Protein AF-A0A542K998-F1 (afdb_monomer_lite)

Secondary structure (DSSP, 8-state):
-----------------------------------------------------------------------PPPP----------PPPHHHHHHHHHHHHHHHHHT-HHHHHHTB-HHHHTTS-HHHHHHHHHHHHHHH-S---EEEEEEEEETTEEEEEEEETT-GGG-EEEEEEEEETTEEEE---

Foldseek 3Di:
DDDDDDDDDDDDDDDDDDDDDDDDDDDDDDDDDDDDDDDPPPPDDDDDDDDDDDDDDPDDDDDDDDDDDDDDDDDDDDDPPPPPPFDDFVQVLVLVQVLLLCLLQLVLQSNLVQADPVVPVVDDSVVSSVNSNVNNVVPNRQWTWAPWGWDDDGQKIFIFTATVPCNVPTDGGQIWGQDPNDIHGYDD

Radius of gyration: 32.16 Å; chains: 1; bounding box: 94×52×87 Å

Structure (mmCIF, N/CA/C/O backbone):
data_AF-A0A542K998-F1
#
_entry.id   AF-A0A542K998-F1
#
loop_
_atom_site.group_PDB
_atom_site.id
_atom_site.type_symbol
_atom_site.label_atom_id
_atom_site.label_alt_id
_atom_site.label_comp_id
_atom_site.label_asym_id
_atom_site.label_entity_id
_atom_site.label_seq_id
_atom_site.pdbx_PDB_ins_code
_atom_site.Cartn_x
_atom_site.Cartn_y
_atom_site.Cartn_z
_atom_site.occupancy
_atom_site.B_iso_or_equiv
_atom_site.auth_seq_id
_atom_site.auth_comp_id
_atom_site.auth_asym_id
_atom_site.auth_atom_id
_at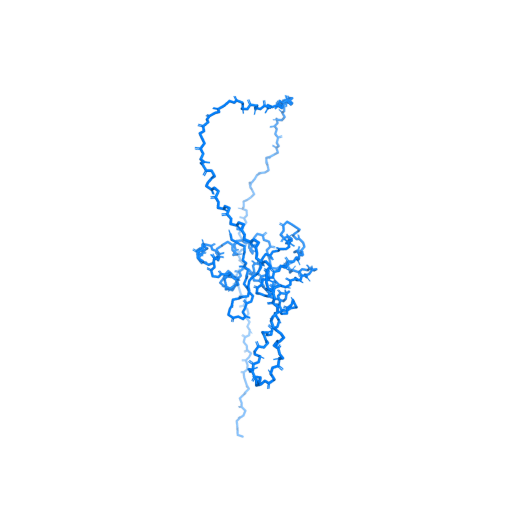om_site.pdbx_PDB_model_num
ATOM 1 N N . MET A 1 1 ? -49.391 -28.705 -17.054 1.00 39.53 1 MET A N 1
ATOM 2 C CA . MET A 1 1 ? -48.933 -29.860 -16.258 1.00 39.53 1 MET A CA 1
ATOM 3 C C . MET A 1 1 ? -47.962 -29.314 -15.217 1.00 39.53 1 MET A C 1
ATOM 5 O O . MET A 1 1 ? -46.932 -28.789 -15.598 1.00 39.53 1 MET A O 1
ATOM 9 N N . PHE A 1 2 ? -48.428 -29.299 -13.964 1.00 39.50 2 PHE A N 1
ATOM 10 C CA . PHE A 1 2 ? -47.791 -28.949 -12.682 1.00 39.50 2 PHE A CA 1
ATOM 11 C C . PHE A 1 2 ? -46.986 -27.644 -12.515 1.00 39.50 2 PHE A C 1
ATOM 13 O O . PHE A 1 2 ? -45.807 -27.547 -12.833 1.00 39.50 2 PHE A O 1
ATOM 20 N N . LEU A 1 3 ? -47.664 -26.682 -11.870 1.00 43.19 3 LEU A N 1
ATOM 21 C CA . LEU A 1 3 ? -47.087 -25.670 -10.986 1.00 43.19 3 LEU A CA 1
ATOM 22 C C . LEU A 1 3 ? -46.386 -26.332 -9.786 1.00 43.19 3 LEU A C 1
ATOM 24 O O . LEU A 1 3 ? -46.929 -27.278 -9.218 1.00 43.19 3 LEU A O 1
ATOM 28 N N . ALA A 1 4 ? -45.297 -25.730 -9.304 1.00 52.28 4 ALA A N 1
ATOM 29 C CA . ALA A 1 4 ? -44.880 -25.841 -7.908 1.00 52.28 4 ALA A CA 1
ATOM 30 C C . ALA A 1 4 ? -44.746 -24.431 -7.313 1.00 52.28 4 ALA A C 1
ATOM 32 O O . ALA A 1 4 ? -43.939 -23.614 -7.747 1.00 52.28 4 ALA A O 1
ATOM 33 N N . LYS A 1 5 ? -45.619 -24.152 -6.346 1.00 47.06 5 LYS A N 1
ATOM 34 C CA . LYS A 1 5 ? -45.762 -22.917 -5.577 1.00 47.06 5 LYS A CA 1
ATOM 35 C C . LYS A 1 5 ? -46.038 -23.371 -4.148 1.00 47.06 5 LYS A C 1
ATOM 37 O O . LYS A 1 5 ? -47.126 -23.894 -3.924 1.00 47.06 5 LYS A O 1
ATOM 42 N N . THR A 1 6 ? -45.101 -23.241 -3.206 1.00 45.25 6 THR A N 1
ATOM 43 C CA . THR A 1 6 ? -45.355 -23.436 -1.753 1.00 45.25 6 THR A CA 1
ATOM 44 C C . THR A 1 6 ? -44.159 -22.884 -0.958 1.00 45.25 6 THR A C 1
ATOM 46 O O . THR A 1 6 ? -43.040 -23.321 -1.182 1.00 45.25 6 THR A O 1
ATOM 49 N N . GLN A 1 7 ? -44.323 -21.708 -0.333 1.00 45.00 7 GLN A N 1
ATOM 50 C CA . GLN A 1 7 ? -44.526 -21.443 1.116 1.00 45.00 7 GLN A CA 1
ATOM 51 C C . GLN A 1 7 ? -43.196 -21.237 1.865 1.00 45.00 7 GLN A C 1
ATOM 53 O O . GLN A 1 7 ? -42.331 -22.096 1.830 1.00 45.00 7 GLN A O 1
ATOM 58 N N . ILE A 1 8 ? -42.901 -20.029 2.367 1.00 46.88 8 ILE A N 1
ATOM 59 C CA . ILE A 1 8 ? -43.425 -19.389 3.599 1.00 46.88 8 ILE A CA 1
ATOM 60 C C . ILE A 1 8 ? -43.128 -20.244 4.833 1.00 46.88 8 ILE A C 1
ATOM 62 O O . ILE A 1 8 ? -43.785 -21.255 5.063 1.00 46.88 8 ILE A O 1
ATOM 66 N N . GLY A 1 9 ? -42.174 -19.769 5.635 1.00 38.53 9 GLY A N 1
ATOM 67 C CA . GLY A 1 9 ? -41.822 -20.324 6.934 1.00 38.53 9 GLY A CA 1
ATOM 68 C C . GLY A 1 9 ? -40.922 -19.380 7.733 1.00 38.53 9 GLY A C 1
ATOM 69 O O . GLY A 1 9 ? -39.765 -19.698 7.958 1.00 38.53 9 GLY A O 1
ATOM 70 N N . ASP A 1 10 ? -41.465 -18.238 8.154 1.00 44.97 10 ASP A N 1
ATOM 71 C CA . ASP A 1 10 ? -41.184 -17.657 9.477 1.00 44.97 10 ASP A CA 1
ATOM 72 C C . ASP A 1 10 ? -42.429 -17.969 10.323 1.00 44.97 10 ASP A C 1
ATOM 74 O O . ASP A 1 10 ? -43.540 -17.853 9.782 1.00 44.97 10 ASP A O 1
ATOM 78 N N . PRO A 1 11 ? -42.318 -18.387 11.606 1.00 51.19 11 PRO A N 1
ATOM 79 C CA . PRO A 1 11 ? -42.051 -17.393 12.652 1.00 51.19 11 PRO A CA 1
ATOM 80 C C . PRO A 1 11 ? -41.398 -17.899 13.969 1.00 51.19 11 PRO A C 1
ATOM 82 O O . PRO A 1 11 ? -41.316 -19.092 14.249 1.00 51.19 11 PRO A O 1
ATOM 85 N N . LYS A 1 12 ? -41.134 -16.909 14.840 1.00 41.34 12 LYS A N 1
ATOM 86 C CA . LYS A 1 12 ? -41.073 -16.930 16.322 1.00 41.34 12 LYS A CA 1
ATOM 87 C C . LYS A 1 12 ? -39.771 -17.372 16.997 1.00 41.34 12 LYS A C 1
ATOM 89 O O . LYS A 1 12 ? -39.347 -18.514 16.933 1.00 41.34 12 LYS A O 1
ATOM 94 N N . GLU A 1 13 ? -39.081 -16.414 17.623 1.00 42.47 13 GLU A N 1
ATOM 95 C CA . GLU A 1 13 ? -39.225 -16.028 19.049 1.00 42.47 13 GLU A CA 1
ATOM 96 C C . GLU A 1 13 ? -38.815 -17.136 20.025 1.00 42.47 13 GLU A C 1
ATOM 98 O O . GLU A 1 13 ? -39.579 -18.066 20.273 1.00 42.47 13 GLU A O 1
ATOM 103 N N . SER A 1 14 ? -37.671 -16.951 20.687 1.00 43.25 14 SER A N 1
ATOM 104 C CA . SER A 1 14 ? -37.548 -16.996 22.155 1.00 43.25 14 SER A CA 1
ATOM 105 C C . SER A 1 14 ? -36.076 -16.973 22.540 1.00 43.25 14 SER A C 1
ATOM 107 O O . SER A 1 14 ? -35.319 -17.863 22.163 1.00 43.25 14 SER A O 1
ATOM 109 N N . GLY A 1 15 ? -35.661 -15.985 23.331 1.00 43.75 15 GLY A N 1
ATOM 110 C CA . GLY A 1 15 ? -34.322 -16.029 23.914 1.00 43.75 15 GLY A CA 1
ATOM 111 C C . GLY A 1 15 ? -33.777 -14.735 24.487 1.00 43.75 15 GLY A C 1
ATOM 112 O O . GLY A 1 15 ? -32.581 -14.492 24.370 1.00 43.75 15 GLY A O 1
ATOM 113 N N . ALA A 1 16 ? -34.609 -13.910 25.125 1.00 42.34 16 ALA A N 1
ATOM 114 C CA . ALA A 1 16 ? -34.107 -12.880 26.021 1.00 42.34 16 ALA A CA 1
ATOM 115 C C . ALA A 1 16 ? -33.257 -13.535 27.127 1.00 42.34 16 ALA A C 1
ATOM 117 O O . ALA A 1 16 ? -33.777 -14.250 27.983 1.00 42.34 16 ALA A O 1
ATOM 118 N N . ARG A 1 17 ? -31.947 -13.275 27.134 1.00 51.47 17 ARG A N 1
ATOM 119 C CA . ARG A 1 17 ? -31.118 -13.384 28.338 1.00 51.47 17 ARG A CA 1
ATOM 120 C C . ARG A 1 17 ? -30.569 -12.008 28.667 1.00 51.47 17 ARG A C 1
ATOM 122 O O . ARG A 1 17 ? -29.481 -11.621 28.261 1.00 51.47 17 ARG A O 1
ATOM 129 N N . VAL A 1 18 ? -31.377 -11.287 29.433 1.00 45.34 18 VAL A N 1
ATOM 130 C CA . VAL A 1 18 ? -30.911 -10.244 30.340 1.00 45.34 18 VAL A CA 1
ATOM 131 C C . VAL A 1 18 ? -30.052 -10.940 31.394 1.00 45.34 18 VAL A C 1
ATOM 133 O O . VAL A 1 18 ? -30.572 -11.705 32.204 1.00 45.34 18 VAL A O 1
ATOM 136 N N . LEU A 1 19 ? -28.744 -10.689 31.384 1.00 54.66 19 LEU A N 1
ATOM 137 C CA . LEU A 1 19 ? -27.903 -10.892 32.558 1.00 54.66 19 LEU A CA 1
ATOM 138 C C . LEU A 1 19 ? -27.250 -9.569 32.943 1.00 54.66 19 LEU A C 1
ATOM 140 O O . LEU A 1 19 ? -26.446 -8.967 32.238 1.00 54.66 19 LEU A O 1
ATOM 144 N N . THR A 1 20 ? -27.730 -9.127 34.089 1.00 45.09 20 THR A N 1
ATOM 145 C CA . THR A 1 20 ? -27.454 -7.916 34.832 1.00 45.09 20 THR A CA 1
ATOM 146 C C . THR A 1 20 ? -26.061 -7.948 35.470 1.00 45.09 20 THR A C 1
ATOM 148 O O . THR A 1 20 ? -25.677 -8.954 36.052 1.00 45.09 20 THR A O 1
ATOM 151 N N . ARG A 1 21 ? -25.410 -6.773 35.473 1.00 46.34 21 ARG A N 1
ATOM 152 C CA . ARG A 1 21 ? -24.358 -6.284 36.397 1.00 46.34 21 ARG A CA 1
ATOM 153 C C . ARG A 1 21 ? -23.004 -7.012 36.448 1.00 46.34 21 ARG A C 1
ATOM 155 O O . ARG A 1 21 ? -22.880 -8.063 37.056 1.00 46.34 21 ARG A O 1
ATOM 162 N N . ALA A 1 22 ? -21.956 -6.237 36.165 1.00 47.31 22 ALA A N 1
ATOM 163 C CA . ALA A 1 22 ? -21.095 -5.717 37.234 1.00 47.31 22 ALA A CA 1
ATOM 164 C C . ALA A 1 22 ? -20.440 -4.392 36.800 1.00 47.31 22 ALA A C 1
ATOM 166 O O . ALA A 1 22 ? -19.614 -4.354 35.897 1.00 47.31 22 ALA A O 1
ATOM 167 N N . ARG A 1 23 ? -20.845 -3.292 37.449 1.00 53.94 23 ARG A N 1
ATOM 168 C CA . ARG A 1 23 ? -20.102 -2.027 37.470 1.00 53.94 23 ARG A CA 1
ATOM 169 C C . ARG A 1 23 ? -19.069 -2.132 38.594 1.00 53.94 23 ARG A C 1
ATOM 171 O O . ARG A 1 23 ? -19.463 -2.199 39.752 1.00 53.94 23 ARG A O 1
ATOM 178 N N . TYR A 1 24 ? -17.793 -2.087 38.248 1.00 53.16 24 TYR A N 1
ATOM 179 C CA . TYR A 1 24 ? -16.671 -1.723 39.117 1.00 53.16 24 TYR A CA 1
ATOM 180 C C . TYR A 1 24 ? -15.731 -0.918 38.212 1.00 53.16 24 TYR A C 1
ATOM 182 O O . TYR A 1 24 ? -15.482 -1.344 37.095 1.00 53.16 24 TYR A O 1
ATOM 190 N N . GLY A 1 25 ? -15.203 0.251 38.527 1.00 47.62 25 GLY A N 1
ATOM 191 C CA . GLY A 1 25 ? -15.333 1.169 39.641 1.00 47.62 25 GLY A CA 1
ATOM 192 C C . GLY A 1 25 ? -14.537 2.398 39.195 1.00 47.62 25 GLY A C 1
ATOM 193 O O . GLY A 1 25 ? -13.421 2.268 38.701 1.00 47.62 25 GLY A O 1
ATOM 194 N N . THR A 1 26 ? -15.144 3.574 39.273 1.00 47.03 26 THR A N 1
ATOM 195 C CA . THR A 1 26 ? -14.483 4.848 38.989 1.00 47.03 26 THR A CA 1
ATOM 196 C C . THR A 1 26 ? -13.491 5.133 40.114 1.00 47.03 26 THR A C 1
ATOM 198 O O . THR A 1 26 ? -13.912 5.265 41.261 1.00 47.03 26 THR A O 1
ATOM 201 N N . MET A 1 27 ? -12.201 5.249 39.802 1.00 56.94 27 MET A N 1
ATOM 202 C CA . MET A 1 27 ? -11.196 5.782 40.724 1.00 56.94 27 MET A CA 1
ATOM 203 C C . MET A 1 27 ? -10.591 7.043 40.083 1.00 56.94 27 MET A C 1
ATOM 205 O O . MET A 1 27 ? -9.887 6.925 39.079 1.00 56.94 27 MET A O 1
ATOM 209 N N . PRO A 1 28 ? -10.938 8.251 40.562 1.00 65.62 28 PRO A N 1
ATOM 210 C CA . PRO A 1 28 ? -10.276 9.490 40.165 1.00 65.62 28 PRO A CA 1
ATOM 211 C C . PRO A 1 28 ? -8.911 9.663 40.870 1.00 65.62 28 PRO A C 1
ATOM 213 O O . PRO A 1 28 ? -8.591 8.901 41.785 1.00 65.62 28 PRO A O 1
ATOM 216 N N . PRO A 1 29 ? -8.088 10.616 40.388 1.00 65.62 29 PRO A N 1
ATOM 217 C CA . PRO A 1 29 ? -6.634 10.598 40.500 1.00 65.62 29 PRO A CA 1
ATOM 218 C C . PRO A 1 29 ? -6.135 11.430 41.677 1.00 65.62 29 PRO A C 1
ATOM 220 O O . PRO A 1 29 ? -6.794 12.388 42.062 1.00 65.62 29 PRO A O 1
ATOM 223 N N . ASP A 1 30 ? -4.923 11.146 42.157 1.00 45.38 30 ASP A N 1
ATOM 224 C CA . ASP A 1 30 ? -4.219 12.084 43.021 1.00 45.38 30 ASP A CA 1
ATOM 225 C C . ASP A 1 30 ? -2.687 11.957 42.953 1.00 45.38 30 ASP A C 1
ATOM 227 O O . ASP A 1 30 ? -2.123 10.869 42.841 1.00 45.38 30 ASP A O 1
ATOM 231 N N . HIS A 1 31 ? -2.060 13.134 43.083 1.00 55.28 31 HIS A N 1
ATOM 232 C CA . HIS A 1 31 ? -0.645 13.427 43.375 1.00 55.28 31 HIS A CA 1
ATOM 233 C C . HIS A 1 31 ? 0.321 13.689 42.202 1.00 55.28 31 HIS A C 1
ATOM 235 O O . HIS A 1 31 ? 1.234 12.944 41.870 1.00 55.28 31 HIS A O 1
ATOM 241 N N . ASN A 1 32 ? 0.096 14.863 41.617 1.00 50.44 32 ASN A N 1
ATOM 242 C CA . ASN A 1 32 ? 1.017 15.998 41.474 1.00 50.44 32 ASN A CA 1
ATOM 243 C C . ASN A 1 32 ? 2.450 15.923 42.096 1.00 50.44 32 ASN A C 1
ATOM 245 O O . ASN A 1 32 ? 2.662 15.383 43.178 1.00 50.44 32 ASN A O 1
ATOM 249 N N . VAL A 1 33 ? 3.346 16.709 41.470 1.00 50.44 33 VAL A N 1
ATOM 250 C CA . VAL A 1 33 ? 4.630 17.299 41.934 1.00 50.44 33 VAL A CA 1
ATOM 251 C C . VAL A 1 33 ? 5.942 16.512 41.718 1.00 50.44 33 VAL A C 1
ATOM 253 O O . VAL A 1 33 ? 6.408 15.798 42.597 1.00 50.44 33 VAL A O 1
ATOM 256 N N . HIS A 1 34 ? 6.672 16.839 40.641 1.00 47.03 34 HIS A N 1
ATOM 257 C CA . HIS A 1 34 ? 7.923 17.615 40.769 1.00 47.03 34 HIS A CA 1
ATOM 258 C C . HIS A 1 34 ? 8.457 18.090 39.414 1.00 47.03 34 HIS A C 1
ATOM 260 O O . HIS A 1 34 ? 8.759 17.306 38.518 1.00 47.03 34 HIS A O 1
ATOM 266 N N . GLY A 1 35 ? 8.623 19.409 39.303 1.00 45.78 35 GLY A N 1
ATOM 267 C CA . GLY A 1 35 ? 9.399 20.027 38.242 1.00 45.78 35 GLY A CA 1
ATOM 268 C C . GLY A 1 35 ? 10.864 19.597 38.310 1.00 45.78 35 GLY A C 1
ATOM 269 O O . GLY A 1 35 ? 11.497 19.644 39.362 1.00 45.78 35 GLY A O 1
ATOM 270 N N . GLY A 1 36 ? 11.410 19.233 37.156 1.00 48.19 36 GLY A N 1
ATOM 271 C CA . GLY A 1 36 ? 12.824 18.956 36.958 1.00 48.19 36 GLY A CA 1
ATOM 272 C C . GLY A 1 36 ? 13.296 19.699 35.724 1.00 48.19 36 GLY A C 1
ATOM 273 O O . GLY A 1 36 ? 12.975 19.333 34.600 1.00 48.19 36 GLY A O 1
ATOM 274 N N . ARG A 1 37 ? 14.007 20.795 35.968 1.00 55.56 37 ARG A N 1
ATOM 275 C CA . ARG A 1 37 ? 14.625 21.684 34.987 1.00 55.56 37 ARG A CA 1
ATOM 276 C C . ARG A 1 37 ? 15.454 20.908 33.961 1.00 55.56 37 ARG A C 1
ATOM 278 O O . ARG A 1 37 ? 16.093 19.914 34.282 1.00 55.56 37 ARG A O 1
ATOM 285 N N . HIS A 1 38 ? 15.477 21.457 32.751 1.00 49.12 38 HIS A N 1
ATOM 286 C CA . HIS A 1 38 ? 16.449 21.201 31.696 1.00 49.12 38 HIS A CA 1
ATOM 287 C C . HIS A 1 38 ? 17.806 20.689 32.200 1.00 49.12 38 HIS A C 1
ATOM 289 O O . HIS A 1 38 ? 18.512 21.396 32.916 1.00 49.12 38 HIS A O 1
ATOM 295 N N . MET A 1 39 ? 18.239 19.547 31.672 1.00 50.41 39 MET A N 1
ATOM 296 C CA . MET A 1 39 ? 19.658 19.273 31.499 1.00 50.41 39 MET A CA 1
ATOM 297 C C . MET A 1 39 ? 19.870 18.824 30.057 1.00 50.41 39 MET A C 1
ATOM 299 O O . MET A 1 39 ? 19.688 17.669 29.686 1.00 50.41 39 MET A O 1
ATOM 303 N N . ARG A 1 40 ? 20.214 19.802 29.211 1.00 54.34 40 ARG A N 1
ATOM 304 C CA . ARG A 1 40 ? 20.913 19.561 27.949 1.00 54.34 40 ARG A CA 1
ATOM 305 C C . ARG A 1 40 ? 22.231 18.879 28.303 1.00 54.34 40 ARG A C 1
ATOM 307 O O . ARG A 1 40 ? 23.218 19.563 28.559 1.00 54.34 40 ARG A O 1
ATOM 314 N N . VAL A 1 41 ? 22.257 17.554 28.330 1.00 47.59 41 VAL A N 1
ATOM 315 C CA . VAL A 1 41 ? 23.519 16.823 28.405 1.00 47.59 41 VAL A CA 1
ATOM 316 C C . VAL A 1 41 ? 24.042 16.703 26.978 1.00 47.59 41 VAL A C 1
ATOM 318 O O . VAL A 1 41 ? 23.731 15.777 26.237 1.00 47.59 41 VAL A O 1
ATOM 321 N N . ARG A 1 42 ? 24.803 17.723 26.570 1.00 54.25 42 ARG A N 1
ATOM 322 C CA . ARG A 1 42 ? 25.725 17.631 25.438 1.00 54.25 42 ARG A CA 1
ATOM 323 C C . ARG A 1 42 ? 26.817 16.644 25.845 1.00 54.25 42 ARG A C 1
ATOM 325 O O . ARG A 1 42 ? 27.746 17.031 26.544 1.00 54.25 42 ARG A O 1
ATOM 332 N N . VAL A 1 43 ? 26.698 15.381 25.444 1.00 52.28 43 VAL A N 1
ATOM 333 C CA . VAL A 1 43 ? 27.819 14.440 25.540 1.00 52.28 43 VAL A CA 1
ATOM 334 C C . VAL A 1 43 ? 28.650 14.588 24.272 1.00 52.28 43 VAL A C 1
ATOM 336 O O . VAL A 1 43 ? 28.374 13.993 23.236 1.00 52.28 43 VAL A O 1
ATOM 339 N N . THR A 1 44 ? 29.652 15.455 24.354 1.00 49.88 44 THR A N 1
ATOM 340 C CA . THR A 1 44 ? 30.792 15.498 23.441 1.00 49.88 44 THR A CA 1
ATOM 341 C C . THR A 1 44 ? 31.666 14.274 23.700 1.00 49.88 44 THR A C 1
ATOM 343 O O . THR A 1 44 ? 32.395 14.243 24.689 1.00 49.88 44 THR A O 1
ATOM 346 N N . ILE A 1 45 ? 31.594 13.267 22.826 1.00 54.78 45 ILE A N 1
ATOM 347 C CA . ILE A 1 45 ? 32.590 12.191 22.774 1.00 54.78 45 ILE A CA 1
ATOM 348 C C . ILE A 1 45 ? 33.653 12.620 21.764 1.00 54.78 45 ILE A C 1
ATOM 350 O O . ILE A 1 45 ? 33.481 12.497 20.555 1.00 54.78 45 ILE A O 1
ATOM 354 N N . THR A 1 46 ? 34.735 13.188 22.283 1.00 51.00 46 THR A N 1
ATOM 355 C CA . THR A 1 46 ? 35.986 13.425 21.559 1.00 51.00 46 THR A CA 1
ATOM 356 C C . THR A 1 46 ? 37.035 12.417 22.002 1.00 51.00 46 THR A C 1
ATOM 358 O O . THR A 1 46 ? 37.220 12.247 23.204 1.00 51.00 46 THR A O 1
ATOM 361 N N . LEU A 1 47 ? 37.741 11.885 20.997 1.00 44.00 47 LEU A N 1
ATOM 362 C CA . LEU A 1 47 ? 39.026 11.161 20.938 1.00 44.00 47 LEU A CA 1
ATOM 363 C C . LEU A 1 47 ? 38.873 9.740 20.378 1.00 44.00 47 LEU A C 1
ATOM 365 O O . LEU A 1 47 ? 37.996 9.007 20.808 1.00 44.00 47 LEU A O 1
ATOM 369 N N . ALA A 1 48 ? 39.748 9.227 19.515 1.00 44.09 48 ALA A N 1
ATOM 370 C CA . ALA A 1 48 ? 40.774 9.769 18.616 1.00 44.09 48 ALA A CA 1
ATOM 371 C C . ALA A 1 48 ? 41.403 8.555 17.905 1.00 44.09 48 ALA A C 1
ATOM 373 O O . ALA A 1 48 ? 41.595 7.547 18.572 1.00 44.09 48 ALA A O 1
ATOM 374 N N . ALA A 1 49 ? 41.797 8.736 16.633 1.00 44.62 49 ALA A N 1
ATOM 375 C CA . ALA A 1 49 ? 42.860 8.018 15.901 1.00 44.62 49 ALA A CA 1
ATOM 376 C C . ALA A 1 49 ? 42.743 6.478 15.775 1.00 44.62 49 ALA A C 1
ATOM 378 O O . ALA A 1 49 ? 42.317 5.777 16.672 1.00 44.62 49 ALA A O 1
ATOM 379 N N . ALA A 1 50 ? 43.183 5.799 14.728 1.00 49.38 50 ALA A N 1
ATOM 380 C CA . ALA A 1 50 ? 43.690 6.074 13.392 1.00 49.38 50 ALA A CA 1
ATOM 381 C C . ALA A 1 50 ? 43.762 4.679 12.738 1.00 49.38 50 ALA A C 1
ATOM 383 O O . ALA A 1 50 ? 43.999 3.710 13.455 1.00 49.38 50 ALA A O 1
ATOM 384 N N . LEU A 1 51 ? 43.597 4.565 11.419 1.00 48.84 51 LEU A N 1
ATOM 385 C CA . LEU A 1 51 ? 44.409 3.685 10.565 1.00 48.84 51 LEU A CA 1
ATOM 386 C C . LEU A 1 51 ? 43.985 3.855 9.104 1.00 48.84 51 LEU A C 1
ATOM 388 O O . LEU A 1 51 ? 42.810 3.796 8.749 1.00 48.84 51 LEU A O 1
ATOM 392 N N . LEU A 1 52 ? 44.995 4.134 8.288 1.00 50.38 52 LEU A N 1
ATOM 393 C CA . LEU A 1 52 ? 44.926 4.365 6.858 1.00 50.38 52 LEU A CA 1
ATOM 394 C C . LEU A 1 52 ? 44.546 3.075 6.122 1.00 50.38 52 LEU A C 1
ATOM 396 O O . LEU A 1 52 ? 45.227 2.063 6.272 1.00 50.38 52 LEU A O 1
ATOM 400 N N . ALA A 1 53 ? 43.528 3.147 5.266 1.00 55.66 53 ALA A N 1
ATOM 401 C CA . ALA A 1 53 ? 43.338 2.202 4.174 1.00 55.66 53 ALA A CA 1
ATOM 402 C C . ALA A 1 53 ? 43.591 2.943 2.855 1.00 55.66 53 ALA A C 1
ATOM 404 O O . ALA A 1 53 ? 43.007 3.984 2.560 1.00 55.66 53 ALA A O 1
ATOM 405 N N . THR A 1 54 ? 44.560 2.415 2.125 1.00 56.94 54 THR A N 1
ATOM 406 C CA . THR A 1 54 ? 45.176 2.904 0.896 1.00 56.94 54 THR A CA 1
ATOM 407 C C . THR A 1 54 ? 44.169 3.117 -0.236 1.00 56.94 54 THR A C 1
ATOM 409 O O . THR A 1 54 ? 43.540 2.158 -0.680 1.00 56.94 54 THR A O 1
ATOM 412 N N . LEU A 1 55 ? 44.080 4.341 -0.768 1.00 44.94 55 LEU A N 1
ATOM 413 C CA . LEU A 1 55 ? 43.519 4.571 -2.099 1.00 44.94 55 LEU A CA 1
ATOM 414 C C . LEU A 1 55 ? 44.545 4.103 -3.134 1.00 44.94 55 LEU A C 1
ATOM 416 O O . LEU A 1 55 ? 45.532 4.787 -3.406 1.00 44.94 55 LEU A O 1
ATOM 420 N N . THR A 1 56 ? 44.315 2.930 -3.712 1.00 60.38 56 THR A N 1
ATOM 421 C CA . THR A 1 56 ? 44.951 2.543 -4.966 1.00 60.38 56 THR A CA 1
ATOM 422 C C . THR A 1 56 ? 44.386 3.412 -6.078 1.00 60.38 56 THR A C 1
ATOM 424 O O . THR A 1 56 ? 43.243 3.278 -6.512 1.00 60.38 56 THR A O 1
ATOM 427 N N . ALA A 1 57 ? 45.228 4.341 -6.517 1.00 52.34 57 ALA A N 1
ATOM 428 C CA . ALA A 1 57 ? 45.090 5.053 -7.767 1.00 52.34 57 ALA A CA 1
ATOM 429 C C . ALA A 1 57 ? 44.923 4.053 -8.920 1.00 52.34 57 ALA A C 1
ATOM 431 O O . ALA A 1 57 ? 45.806 3.235 -9.167 1.00 52.34 57 ALA A O 1
ATOM 432 N N . CYS A 1 58 ? 43.827 4.163 -9.667 1.00 54.50 58 CYS A N 1
ATOM 433 C CA . CYS A 1 58 ? 43.822 3.754 -11.064 1.00 54.50 58 CYS A CA 1
ATOM 434 C C . CYS A 1 58 ? 43.648 5.022 -11.895 1.00 54.50 58 CYS A C 1
ATOM 436 O O . CYS A 1 58 ? 42.547 5.464 -12.210 1.00 54.50 58 CYS A O 1
ATOM 438 N N . SER A 1 59 ? 44.796 5.651 -12.133 1.00 53.75 59 SER A N 1
ATOM 439 C CA . SER A 1 59 ? 45.007 6.572 -13.235 1.00 53.75 59 SER A CA 1
ATOM 440 C C . SER A 1 59 ? 44.918 5.763 -14.524 1.00 53.75 59 SER A C 1
ATOM 442 O O . SER A 1 59 ? 45.641 4.780 -14.684 1.00 53.75 59 SER A O 1
ATOM 444 N N . SER A 1 60 ? 44.054 6.172 -15.443 1.00 42.50 60 SER A N 1
ATOM 445 C CA . SER A 1 60 ? 44.237 5.838 -16.849 1.00 42.50 60 SER A CA 1
ATOM 446 C C . SER A 1 60 ? 43.904 7.077 -17.663 1.00 42.50 60 SER A C 1
ATOM 448 O O . SER A 1 60 ? 42.757 7.354 -18.001 1.00 42.50 60 SER A O 1
ATOM 450 N N . SER A 1 61 ? 44.945 7.882 -17.859 1.00 50.19 61 SER A N 1
ATOM 451 C CA . SER A 1 61 ? 45.006 8.907 -18.890 1.00 50.19 61 SER A CA 1
ATOM 452 C C . SER A 1 61 ? 45.357 8.207 -20.198 1.00 50.19 61 SER A C 1
ATOM 454 O O . SER A 1 61 ? 46.343 7.473 -20.262 1.00 50.19 61 SER A O 1
ATOM 456 N N . SER A 1 62 ? 44.577 8.434 -21.244 1.00 49.41 62 SER A N 1
ATOM 457 C CA . SER A 1 62 ? 44.993 8.188 -22.624 1.00 49.41 62 SER A CA 1
ATOM 458 C C . SER A 1 62 ? 44.369 9.280 -23.479 1.00 49.41 62 SER A C 1
ATOM 460 O O . SER A 1 62 ? 43.182 9.248 -23.793 1.00 49.41 62 SER A O 1
ATOM 462 N N . ASP A 1 63 ? 45.182 10.295 -23.763 1.00 51.59 63 A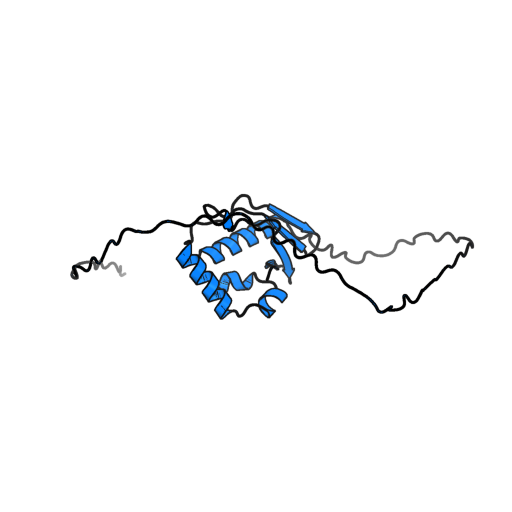SP A N 1
ATOM 463 C CA . ASP A 1 63 ? 44.991 11.180 -24.901 1.00 51.59 63 ASP A CA 1
ATOM 464 C C . ASP A 1 63 ? 45.458 10.422 -26.144 1.00 51.59 63 ASP A C 1
ATOM 466 O O . ASP A 1 63 ? 46.648 10.157 -26.286 1.00 51.59 63 ASP A O 1
ATOM 470 N N . ASP A 1 64 ? 44.538 10.129 -27.057 1.00 55.06 64 ASP A N 1
ATOM 471 C CA . ASP A 1 64 ? 44.867 9.804 -28.441 1.00 55.06 64 ASP A CA 1
ATOM 472 C C . ASP A 1 64 ? 43.983 10.653 -29.359 1.00 55.06 64 ASP A C 1
ATOM 474 O O . ASP A 1 64 ? 42.773 10.459 -29.491 1.00 55.06 64 ASP A O 1
ATOM 478 N N . LYS A 1 65 ? 44.616 11.649 -29.985 1.00 49.72 65 LYS A N 1
ATOM 479 C CA . LYS A 1 65 ? 44.149 12.231 -31.241 1.00 49.72 65 LYS A CA 1
ATOM 480 C C . LYS A 1 65 ? 44.599 11.297 -32.362 1.00 49.72 65 LYS A C 1
ATOM 482 O O . LYS A 1 65 ? 45.801 11.183 -32.581 1.00 49.72 65 LYS A O 1
ATOM 487 N N . SER A 1 66 ? 43.664 10.738 -33.126 1.00 45.78 66 SER A N 1
ATOM 488 C CA . SER A 1 66 ? 43.856 10.462 -34.557 1.00 45.78 66 SER A CA 1
ATOM 489 C C . SER A 1 66 ? 42.524 10.191 -35.261 1.00 45.78 66 SER A C 1
ATOM 491 O O . SER A 1 66 ? 41.729 9.367 -34.827 1.00 45.78 66 SER A O 1
ATOM 493 N N . ASP A 1 67 ? 42.335 10.980 -36.316 1.00 43.50 67 ASP A N 1
ATOM 494 C CA . ASP A 1 67 ? 41.597 10.830 -37.574 1.00 43.50 67 ASP A CA 1
ATOM 495 C C . ASP A 1 67 ? 40.343 9.940 -37.731 1.00 43.50 67 ASP A C 1
ATOM 497 O O . ASP A 1 67 ? 40.239 8.794 -37.306 1.00 43.50 67 ASP A O 1
ATOM 501 N N . ALA A 1 68 ? 39.393 10.514 -38.479 1.00 53.28 68 ALA A N 1
ATOM 502 C CA . ALA A 1 68 ? 38.127 9.937 -38.927 1.00 53.28 68 ALA A CA 1
ATOM 503 C C . ALA A 1 68 ? 38.283 8.648 -39.763 1.00 53.28 68 ALA A C 1
ATOM 505 O O . ALA A 1 68 ? 39.279 8.461 -40.463 1.00 53.28 68 ALA A O 1
ATOM 506 N N . PRO A 1 69 ? 37.204 7.846 -39.864 1.00 47.88 69 PRO A N 1
ATOM 507 C CA . PRO A 1 69 ? 36.532 7.844 -41.161 1.00 47.88 69 PRO A CA 1
ATOM 508 C C . PRO A 1 69 ? 35.003 7.924 -41.073 1.00 47.88 69 PRO A C 1
ATOM 510 O O . PRO A 1 69 ? 34.334 7.327 -40.231 1.00 47.88 69 PRO A O 1
ATOM 513 N N . SER A 1 70 ? 34.456 8.657 -42.040 1.00 56.09 70 SER A N 1
ATOM 514 C CA . SER A 1 70 ? 33.040 8.717 -42.378 1.00 56.09 70 SER A CA 1
ATOM 515 C C . SER A 1 70 ? 32.488 7.308 -42.628 1.00 56.09 70 SER A C 1
ATOM 517 O O . SER A 1 70 ? 32.855 6.658 -43.605 1.00 56.09 70 SER A O 1
ATOM 519 N N . SER A 1 71 ? 31.593 6.840 -41.757 1.00 46.59 71 SER A N 1
ATOM 520 C CA . SER A 1 71 ? 30.790 5.639 -41.996 1.00 46.59 71 SER A CA 1
ATOM 521 C C . SER A 1 71 ? 29.337 6.053 -42.180 1.00 46.59 71 SER A C 1
ATOM 523 O O . SER A 1 71 ? 28.665 6.491 -41.248 1.00 46.59 71 SER A O 1
ATOM 525 N N . LYS A 1 72 ? 28.871 5.954 -43.427 1.00 60.06 72 LYS A N 1
ATOM 526 C CA . LYS A 1 72 ? 27.462 6.095 -43.810 1.00 60.06 72 LYS A CA 1
ATOM 527 C C . LYS A 1 72 ? 26.608 5.093 -43.016 1.00 60.06 72 LYS A C 1
ATOM 529 O O . LYS A 1 72 ? 26.964 3.914 -42.998 1.00 60.06 72 LYS A O 1
ATOM 534 N N . PRO A 1 73 ? 25.460 5.487 -42.438 1.00 52.12 73 PRO A N 1
ATOM 535 C CA . PRO A 1 73 ? 24.513 4.509 -41.928 1.00 52.12 73 PRO A CA 1
ATOM 536 C C . PRO A 1 73 ? 23.860 3.777 -43.106 1.00 52.12 73 PRO A C 1
ATOM 538 O O . PRO A 1 73 ? 23.268 4.383 -44.000 1.00 52.12 73 PRO A O 1
ATOM 541 N N . THR A 1 74 ? 24.004 2.456 -43.103 1.00 49.28 74 THR A N 1
ATOM 542 C CA . THR A 1 74 ? 23.283 1.541 -43.990 1.00 49.28 74 THR A CA 1
ATOM 543 C C . THR A 1 74 ? 21.921 1.263 -43.345 1.00 49.28 74 THR A C 1
ATOM 545 O O . THR A 1 74 ? 21.895 0.925 -42.161 1.00 49.28 74 THR A O 1
ATOM 548 N N . PRO A 1 75 ? 20.787 1.398 -44.053 1.00 63.44 75 PRO A N 1
ATOM 549 C CA . PRO A 1 75 ? 19.482 1.081 -43.495 1.00 63.44 75 PRO A CA 1
ATOM 550 C C . PRO A 1 75 ? 19.204 -0.402 -43.734 1.00 63.44 75 PRO A C 1
ATOM 552 O O . PRO A 1 75 ? 19.136 -0.818 -44.887 1.00 63.44 75 PRO A O 1
ATOM 555 N N . THR A 1 76 ? 19.044 -1.222 -42.693 1.00 46.97 76 THR A N 1
ATOM 556 C CA . THR A 1 76 ? 18.467 -2.569 -42.854 1.00 46.97 76 THR A CA 1
ATOM 557 C C . THR A 1 76 ? 17.850 -3.088 -41.557 1.00 46.97 76 THR A C 1
ATOM 559 O O . THR A 1 76 ? 18.529 -3.326 -40.565 1.00 46.97 76 THR A O 1
ATOM 562 N N . THR A 1 77 ? 16.539 -3.300 -41.689 1.00 47.44 77 THR A N 1
ATOM 563 C CA . THR A 1 77 ? 15.681 -4.308 -41.057 1.00 47.44 77 THR A CA 1
ATOM 564 C C . THR A 1 77 ? 15.319 -4.123 -39.590 1.00 47.44 77 THR A C 1
ATOM 566 O O . THR A 1 77 ? 16.063 -4.445 -38.670 1.00 47.44 77 THR A O 1
ATOM 569 N N . GLY A 1 78 ? 14.080 -3.650 -39.412 1.00 55.69 78 GLY A N 1
ATOM 570 C CA . GLY A 1 78 ? 13.388 -3.529 -38.142 1.00 55.69 78 GLY A CA 1
ATOM 571 C C . GLY A 1 78 ? 13.309 -4.858 -37.403 1.00 55.69 78 GLY A C 1
ATOM 572 O O . GLY A 1 78 ? 12.576 -5.768 -37.784 1.00 55.69 78 GLY A O 1
ATOM 573 N N . GLN A 1 79 ? 14.041 -4.918 -36.297 1.00 53.59 79 GLN A N 1
ATOM 574 C CA . GLN A 1 79 ? 13.679 -5.740 -35.157 1.00 53.59 79 GLN A CA 1
ATOM 575 C C . GLN A 1 79 ? 12.287 -5.286 -34.687 1.00 53.59 79 GLN A C 1
ATOM 577 O O . GLN A 1 79 ? 12.084 -4.073 -34.560 1.00 53.59 79 GLN A O 1
ATOM 582 N N . PRO A 1 80 ? 11.321 -6.190 -34.433 1.00 48.22 80 PRO A N 1
ATOM 583 C CA . PRO A 1 80 ? 10.105 -5.808 -33.737 1.00 48.22 80 PRO A CA 1
ATOM 584 C C . PRO A 1 80 ? 10.524 -5.206 -32.398 1.00 48.22 80 PRO A C 1
ATOM 586 O O . PRO A 1 80 ? 11.007 -5.894 -31.499 1.00 48.22 80 PRO A O 1
ATOM 589 N N . SER A 1 81 ? 10.410 -3.883 -32.303 1.00 50.88 81 SER A N 1
ATOM 590 C CA . SER A 1 81 ? 10.518 -3.178 -31.044 1.00 50.88 81 SER A CA 1
ATOM 591 C C . SER A 1 81 ? 9.298 -3.610 -30.244 1.00 50.88 81 SER A C 1
ATOM 593 O O . SER A 1 81 ? 8.201 -3.091 -30.435 1.00 50.88 81 SER A O 1
ATOM 595 N N . ILE A 1 82 ? 9.478 -4.602 -29.371 1.00 47.03 82 ILE A N 1
ATOM 596 C CA . ILE A 1 82 ? 8.682 -4.700 -28.152 1.00 47.03 82 ILE A CA 1
ATOM 597 C C . ILE A 1 82 ? 8.987 -3.424 -27.376 1.00 47.03 82 ILE A C 1
ATOM 599 O O . ILE A 1 82 ? 9.880 -3.379 -26.537 1.00 47.03 82 ILE A O 1
ATOM 603 N N . THR A 1 83 ? 8.318 -2.339 -27.761 1.00 48.41 83 THR A N 1
ATOM 604 C CA . THR A 1 83 ? 8.256 -1.143 -26.940 1.00 48.41 83 THR A CA 1
ATOM 605 C C . THR A 1 83 ? 7.608 -1.625 -25.651 1.00 48.41 83 THR A C 1
ATOM 607 O O . THR A 1 83 ? 6.469 -2.096 -25.722 1.00 48.41 83 THR A O 1
ATOM 610 N N . PRO A 1 84 ? 8.325 -1.638 -24.513 1.00 56.88 84 PRO A N 1
ATOM 611 C CA . PRO A 1 84 ? 7.701 -2.010 -23.261 1.00 56.88 84 PRO A CA 1
ATOM 612 C C . PRO A 1 84 ? 6.507 -1.079 -23.096 1.00 56.88 84 PRO A C 1
ATOM 614 O O . PRO A 1 84 ? 6.661 0.142 -23.187 1.00 56.88 84 PRO A O 1
ATOM 617 N N . THR A 1 85 ? 5.313 -1.656 -22.956 1.00 61.94 85 THR A N 1
ATOM 618 C CA . THR A 1 85 ? 4.135 -0.891 -22.563 1.00 61.94 85 THR A CA 1
ATOM 619 C C . THR A 1 85 ? 4.535 -0.147 -21.303 1.00 61.94 85 THR A C 1
ATOM 621 O O . THR A 1 85 ? 4.869 -0.770 -20.296 1.00 61.94 85 THR A O 1
ATOM 624 N N . LEU A 1 86 ? 4.617 1.178 -21.410 1.00 67.44 86 LEU A N 1
ATOM 625 C CA . LEU A 1 86 ? 4.980 2.025 -20.290 1.00 67.44 86 LEU A CA 1
ATOM 626 C C . LEU A 1 86 ? 3.975 1.738 -19.174 1.00 67.44 86 LEU A C 1
ATOM 628 O O . LEU A 1 86 ? 2.770 1.772 -19.420 1.00 67.44 86 LEU A O 1
ATOM 632 N N . ALA A 1 87 ? 4.465 1.416 -17.983 1.00 81.88 87 ALA A N 1
ATOM 633 C CA . ALA A 1 87 ? 3.586 1.142 -16.862 1.00 81.88 87 ALA A CA 1
ATOM 634 C C . ALA A 1 87 ? 2.769 2.403 -16.517 1.00 81.88 87 ALA A C 1
ATOM 636 O O . ALA A 1 87 ? 3.317 3.509 -16.460 1.00 81.88 87 ALA A O 1
ATOM 637 N N . ASP A 1 88 ? 1.456 2.240 -16.346 1.00 89.50 88 ASP A N 1
ATOM 638 C CA . ASP A 1 88 ? 0.507 3.344 -16.184 1.00 89.50 88 ASP A CA 1
ATOM 639 C C . ASP A 1 88 ? 0.424 3.783 -14.705 1.00 89.50 88 ASP A C 1
ATOM 641 O O . ASP A 1 88 ? 0.166 2.947 -13.829 1.00 89.50 88 ASP A O 1
ATOM 645 N N . PRO A 1 89 ? 0.634 5.076 -14.385 1.00 94.75 89 PRO A N 1
ATOM 646 C CA . PRO A 1 89 ? 0.375 5.617 -13.054 1.00 94.75 89 PRO A CA 1
ATOM 647 C C . PRO A 1 89 ? -1.048 5.362 -12.540 1.00 94.75 89 PRO A C 1
ATOM 649 O O . PRO A 1 89 ? -1.201 5.076 -11.356 1.00 94.75 89 PRO A O 1
ATOM 652 N N . VAL A 1 90 ? -2.071 5.410 -13.398 1.00 96.88 90 VAL A N 1
ATOM 653 C CA . VAL A 1 90 ? -3.478 5.223 -12.992 1.00 96.88 90 VAL A CA 1
ATOM 654 C C . VAL A 1 90 ? -3.721 3.802 -12.480 1.00 96.88 90 VAL A C 1
ATOM 656 O O . VAL A 1 90 ? -4.442 3.598 -11.500 1.00 96.88 90 VAL A O 1
ATOM 659 N N . ASP A 1 91 ? -3.080 2.809 -13.098 1.00 96.69 91 ASP A N 1
ATOM 660 C CA . ASP A 1 91 ? -3.144 1.426 -12.626 1.00 96.69 91 ASP A CA 1
ATOM 661 C C . ASP A 1 91 ? -2.508 1.292 -11.238 1.00 96.69 91 ASP A C 1
ATOM 663 O O . ASP A 1 91 ? -3.064 0.634 -10.357 1.00 96.69 91 ASP A O 1
ATOM 667 N N . LEU A 1 92 ? -1.374 1.959 -11.006 1.00 98.06 92 LEU A N 1
ATOM 668 C CA . LEU A 1 92 ? -0.714 1.958 -9.703 1.00 98.06 92 LEU A CA 1
ATOM 669 C C . LEU A 1 92 ? -1.563 2.644 -8.614 1.00 98.06 92 LEU A C 1
ATOM 671 O O . LEU A 1 92 ? -1.600 2.161 -7.481 1.00 98.06 92 LEU A O 1
ATOM 675 N N . GLU A 1 93 ? -2.269 3.729 -8.939 1.00 98.56 93 GLU A N 1
ATOM 676 C CA . GLU A 1 93 ? -3.202 4.392 -8.013 1.00 98.56 93 GLU A CA 1
ATOM 677 C C . GLU A 1 93 ? -4.307 3.427 -7.566 1.00 98.56 93 GLU A C 1
ATOM 679 O O . GLU A 1 93 ? -4.486 3.205 -6.367 1.00 98.56 93 GLU A O 1
ATOM 684 N N . ARG A 1 94 ? -4.968 2.756 -8.517 1.00 98.50 94 ARG A N 1
ATOM 685 C CA . ARG A 1 94 ? -6.022 1.765 -8.233 1.00 98.50 94 ARG A CA 1
ATOM 686 C C . ARG A 1 94 ? -5.518 0.593 -7.385 1.00 98.50 94 ARG A C 1
ATOM 688 O O . ARG A 1 94 ? -6.222 0.106 -6.496 1.00 98.50 94 ARG A O 1
ATOM 695 N N . VAL A 1 95 ? -4.310 0.106 -7.666 1.00 98.25 95 VAL A N 1
ATOM 696 C CA . VAL A 1 95 ? -3.675 -0.971 -6.891 1.00 98.25 95 VAL A CA 1
ATOM 697 C C . VAL A 1 95 ? -3.439 -0.519 -5.446 1.00 98.25 95 VAL A C 1
ATOM 699 O O . VAL A 1 95 ? -3.719 -1.279 -4.518 1.00 98.25 95 VAL A O 1
ATOM 702 N N . ALA A 1 96 ? -2.971 0.713 -5.233 1.00 98.38 96 ALA A N 1
ATOM 703 C CA . ALA A 1 96 ? -2.739 1.253 -3.895 1.00 98.38 96 ALA A CA 1
ATOM 704 C C . ALA A 1 96 ? -4.039 1.493 -3.106 1.00 98.38 96 ALA A C 1
ATOM 706 O O . ALA A 1 96 ? -4.072 1.235 -1.900 1.00 98.38 96 ALA A O 1
ATOM 707 N N . GLU A 1 97 ? -5.113 1.925 -3.773 1.00 98.62 97 GLU A N 1
ATOM 708 C CA . GLU A 1 97 ? -6.459 1.995 -3.184 1.00 98.62 97 GLU A CA 1
ATOM 709 C C . GLU A 1 97 ? -6.912 0.612 -2.711 1.00 98.62 97 GLU A C 1
ATOM 711 O O . GLU A 1 97 ? -7.218 0.424 -1.535 1.00 98.62 97 GLU A O 1
ATOM 716 N N . THR A 1 98 ? -6.833 -0.384 -3.597 1.00 98.69 98 THR A N 1
ATOM 717 C CA . THR A 1 98 ? -7.232 -1.767 -3.293 1.00 98.69 98 THR A CA 1
ATOM 718 C C . THR A 1 98 ? -6.435 -2.339 -2.121 1.00 98.69 98 THR A C 1
ATOM 720 O O . THR A 1 98 ? -6.998 -2.962 -1.224 1.00 98.69 98 THR A O 1
ATOM 723 N N . TYR A 1 99 ? -5.119 -2.118 -2.095 1.00 98.44 99 TYR A N 1
ATOM 724 C CA . TYR A 1 99 ? -4.273 -2.545 -0.984 1.00 98.44 99 TYR A CA 1
ATOM 725 C C . TYR A 1 99 ? -4.705 -1.913 0.346 1.00 98.44 99 TYR A C 1
ATOM 727 O O . TYR A 1 99 ? -4.793 -2.608 1.358 1.00 98.44 99 TYR A O 1
ATOM 735 N N . THR A 1 100 ? -4.989 -0.608 0.338 1.00 98.44 100 THR A N 1
ATOM 736 C CA . THR A 1 100 ? -5.452 0.133 1.519 1.00 98.44 100 THR A CA 1
ATOM 737 C C . THR A 1 100 ? -6.776 -0.424 2.041 1.00 98.44 100 THR A C 1
ATOM 739 O O . THR A 1 100 ? -6.901 -0.680 3.241 1.00 98.44 100 THR A O 1
ATOM 742 N N . ASP A 1 101 ? -7.729 -0.689 1.146 1.00 98.50 101 ASP A N 1
ATOM 743 C CA . ASP A 1 101 ? -9.034 -1.252 1.498 1.00 98.50 101 ASP A CA 1
ATOM 744 C C . ASP A 1 101 ? -8.907 -2.662 2.092 1.00 98.50 101 ASP A C 1
ATOM 746 O O . ASP A 1 101 ? -9.546 -2.972 3.095 1.00 98.50 101 ASP A O 1
ATOM 750 N N . LEU A 1 102 ? -8.036 -3.511 1.535 1.00 98.56 102 LEU A N 1
ATOM 751 C CA . LEU A 1 102 ? -7.763 -4.844 2.088 1.00 98.56 102 LEU A CA 1
ATOM 752 C C . LEU A 1 102 ? -7.104 -4.759 3.471 1.00 98.56 102 LEU A C 1
ATOM 754 O O . LEU A 1 102 ? -7.447 -5.531 4.368 1.00 98.56 102 LEU A O 1
ATOM 758 N N . TYR A 1 103 ? -6.185 -3.808 3.657 1.00 98.25 103 TYR A N 1
ATOM 759 C CA . TYR A 1 103 ? -5.485 -3.603 4.922 1.00 98.25 103 TYR A CA 1
ATOM 760 C C . TYR A 1 103 ? -6.445 -3.181 6.045 1.00 98.25 103 TYR A C 1
ATOM 762 O O . TYR A 1 103 ? -6.449 -3.779 7.119 1.00 98.25 103 TYR A O 1
ATOM 770 N N . PHE A 1 104 ? -7.296 -2.180 5.810 1.00 98.31 104 PHE A N 1
ATOM 771 C CA . PHE A 1 104 ? -8.265 -1.737 6.821 1.00 98.31 104 PHE A CA 1
ATOM 772 C C . PHE A 1 104 ? -9.498 -2.648 6.910 1.00 98.31 104 PHE A C 1
ATOM 774 O O . PHE A 1 104 ? -10.108 -2.761 7.972 1.00 98.31 104 PHE A O 1
ATOM 781 N N . GLY A 1 105 ? -9.822 -3.373 5.838 1.00 98.06 105 GLY A N 1
ATOM 782 C CA . GLY A 1 105 ? -10.855 -4.410 5.808 1.00 98.06 105 GLY A CA 1
ATOM 783 C C . GLY A 1 105 ? -10.475 -5.707 6.528 1.00 98.06 105 GLY A C 1
ATOM 784 O O . GLY A 1 105 ? -11.342 -6.547 6.766 1.00 98.06 105 GLY A O 1
ATOM 785 N N . GLY A 1 106 ? -9.204 -5.879 6.901 1.00 98.25 106 GLY A N 1
ATOM 786 C CA . GLY A 1 106 ? -8.732 -7.054 7.634 1.00 98.25 106 GLY A CA 1
ATOM 787 C C . GLY A 1 106 ? -8.440 -8.268 6.752 1.00 98.25 106 GLY A C 1
ATOM 788 O O . GLY A 1 106 ? -8.218 -9.357 7.281 1.00 98.25 106 GLY A O 1
ATOM 789 N N . ASP A 1 107 ? -8.398 -8.109 5.426 1.00 98.50 107 ASP A N 1
ATOM 790 C CA . ASP A 1 107 ? -8.025 -9.189 4.512 1.00 98.50 107 ASP A CA 1
ATOM 791 C C . ASP A 1 107 ? -6.501 -9.298 4.398 1.00 98.50 107 ASP A C 1
ATOM 793 O O . ASP A 1 107 ? -5.861 -8.878 3.430 1.00 98.50 107 ASP A O 1
ATOM 797 N N . GLY A 1 108 ? -5.906 -9.899 5.427 1.00 97.88 108 GLY A N 1
ATOM 798 C CA . GLY A 1 108 ? -4.466 -10.094 5.514 1.00 97.88 108 GLY A CA 1
ATOM 799 C C . GLY A 1 108 ? -3.880 -10.948 4.391 1.00 97.88 108 GLY A C 1
ATOM 800 O O . GLY A 1 108 ? -2.768 -10.682 3.938 1.00 97.88 108 GLY A O 1
ATOM 801 N N . LYS A 1 109 ? -4.619 -11.954 3.908 1.00 98.12 109 LYS A N 1
ATOM 802 C CA . LYS A 1 109 ? -4.159 -12.814 2.806 1.00 98.12 109 LYS A CA 1
ATOM 803 C C . LYS A 1 109 ? -4.198 -12.064 1.480 1.00 98.12 109 LYS A C 1
ATOM 805 O O . LYS A 1 109 ? -3.233 -12.154 0.724 1.00 98.12 109 LYS A O 1
ATOM 810 N N . GLY A 1 110 ? -5.272 -11.315 1.227 1.00 98.06 110 GLY A N 1
ATOM 811 C CA . GLY A 1 110 ? -5.399 -10.441 0.067 1.00 98.06 110 GLY A CA 1
ATOM 812 C C . GLY A 1 110 ? -4.302 -9.381 0.048 1.00 98.06 110 GLY A C 1
ATOM 813 O O . GLY A 1 110 ? -3.549 -9.300 -0.919 1.00 98.06 110 GLY A O 1
ATOM 814 N N . ALA A 1 111 ? -4.131 -8.640 1.146 1.00 98.12 111 ALA A N 1
ATOM 815 C CA . ALA A 1 111 ? -3.104 -7.605 1.264 1.00 98.12 111 ALA A CA 1
ATOM 816 C C . ALA A 1 111 ? -1.673 -8.164 1.106 1.00 98.12 111 ALA A C 1
ATOM 818 O O . ALA A 1 111 ? -0.824 -7.526 0.484 1.00 98.12 111 ALA A O 1
ATOM 819 N N . TYR A 1 112 ? -1.400 -9.389 1.578 1.00 98.25 112 TYR A N 1
ATOM 820 C CA . TYR A 1 112 ? -0.078 -10.018 1.444 1.00 98.25 112 TYR A CA 1
ATOM 821 C C . TYR A 1 112 ? 0.341 -10.258 -0.019 1.00 98.25 112 TYR A C 1
ATOM 823 O O . TYR A 1 112 ? 1.529 -10.213 -0.340 1.00 98.25 112 TYR A O 1
ATOM 831 N N . VAL A 1 113 ? -0.609 -10.484 -0.936 1.00 97.81 113 VAL A N 1
ATOM 832 C CA . VAL A 1 113 ? -0.328 -10.700 -2.374 1.00 97.81 113 VAL A CA 1
ATOM 833 C C . VAL A 1 113 ? 0.232 -9.446 -3.056 1.00 97.81 113 VAL A C 1
ATOM 835 O O . VAL A 1 113 ? 0.937 -9.554 -4.067 1.00 97.81 113 VAL A O 1
ATOM 838 N N . PHE A 1 114 ? -0.036 -8.270 -2.488 1.00 98.25 114 PHE A N 1
ATOM 839 C CA . PHE A 1 114 ? 0.500 -7.003 -2.972 1.00 98.25 114 PHE A CA 1
ATOM 840 C C . PHE A 1 114 ? 1.942 -6.777 -2.526 1.00 98.25 114 PHE A C 1
ATOM 842 O O . PHE A 1 114 ? 2.589 -5.902 -3.079 1.00 98.25 114 PHE A O 1
ATOM 849 N N . LEU A 1 115 ? 2.488 -7.540 -1.577 1.00 98.56 115 LEU A N 1
ATOM 850 C CA . LEU A 1 115 ? 3.886 -7.376 -1.180 1.00 98.56 115 LEU A CA 1
ATOM 851 C C . LEU A 1 115 ? 4.839 -7.836 -2.293 1.00 98.56 115 LEU A C 1
ATOM 853 O O . LEU A 1 115 ? 4.649 -8.892 -2.906 1.00 98.56 115 LEU A O 1
ATOM 857 N N . SER A 1 116 ? 5.915 -7.074 -2.502 1.00 98.56 116 SER A N 1
ATOM 858 C CA . SER A 1 116 ? 6.995 -7.444 -3.426 1.00 98.56 116 SER A CA 1
ATOM 859 C C . SER A 1 116 ? 7.621 -8.780 -3.034 1.00 98.56 116 SER A C 1
ATOM 861 O O . SER A 1 116 ? 7.554 -9.204 -1.873 1.00 98.56 116 SER A O 1
ATOM 863 N N . LYS A 1 117 ? 8.275 -9.470 -3.977 1.00 98.25 117 LYS A N 1
ATOM 864 C CA . LYS A 1 117 ? 9.050 -10.687 -3.658 1.00 98.25 117 LYS A CA 1
ATOM 865 C C . LYS A 1 117 ? 10.039 -10.439 -2.516 1.00 98.25 117 LYS A C 1
ATOM 867 O O . LYS A 1 117 ? 10.159 -11.274 -1.619 1.00 98.25 117 LYS A O 1
ATOM 872 N N . ARG A 1 118 ? 10.690 -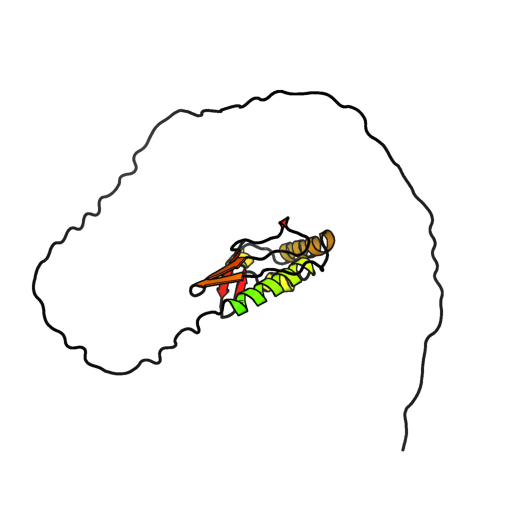9.268 -2.498 1.00 97.75 118 ARG A N 1
ATOM 873 C CA . ARG A 1 118 ? 11.609 -8.865 -1.422 1.00 97.75 118 ARG A CA 1
ATOM 874 C C . ARG A 1 118 ? 10.901 -8.770 -0.074 1.00 97.75 118 ARG A C 1
ATOM 876 O O . ARG A 1 118 ? 11.445 -9.235 0.926 1.00 97.75 118 ARG A O 1
ATOM 883 N N . CYS A 1 119 ? 9.715 -8.171 -0.034 1.00 98.06 119 CYS A N 1
ATOM 884 C CA . CYS A 1 119 ? 8.970 -8.014 1.208 1.00 98.06 119 CYS A CA 1
ATOM 885 C C . CYS A 1 119 ? 8.370 -9.322 1.710 1.00 98.06 119 CYS A C 1
ATOM 887 O O . CYS A 1 119 ? 8.482 -9.613 2.900 1.00 98.06 119 CYS A O 1
ATOM 889 N N . ARG A 1 120 ? 7.868 -10.179 0.819 1.00 97.75 120 ARG A N 1
ATOM 890 C CA . ARG A 1 120 ? 7.414 -11.528 1.192 1.00 97.75 120 ARG A CA 1
ATOM 891 C C . ARG A 1 120 ? 8.539 -12.407 1.738 1.00 97.75 120 ARG A C 1
ATOM 893 O O . ARG A 1 120 ? 8.293 -13.215 2.620 1.00 97.75 120 ARG A O 1
ATOM 900 N N . ALA A 1 121 ? 9.783 -12.205 1.300 1.00 97.44 121 ALA A N 1
ATOM 901 C CA . ALA A 1 121 ? 10.936 -12.918 1.856 1.00 97.44 121 ALA A CA 1
ATOM 902 C C . ALA A 1 121 ? 11.274 -12.528 3.312 1.00 97.44 121 ALA A C 1
ATOM 904 O O . ALA A 1 121 ? 11.999 -13.258 3.983 1.00 97.44 121 ALA A O 1
ATOM 905 N N . LYS A 1 122 ? 10.780 -11.381 3.798 1.00 96.62 122 LYS A N 1
ATOM 906 C CA . LYS A 1 122 ? 11.002 -10.889 5.171 1.00 96.62 122 LYS A CA 1
ATOM 907 C C . LYS A 1 122 ? 9.760 -10.982 6.055 1.00 96.62 122 LYS A C 1
ATOM 909 O O . LYS A 1 122 ? 9.885 -11.024 7.275 1.00 96.62 122 LYS A O 1
ATOM 914 N N . ALA A 1 123 ? 8.578 -10.959 5.450 1.00 94.94 123 ALA A N 1
ATOM 915 C CA . ALA A 1 123 ? 7.305 -10.973 6.147 1.00 94.94 123 ALA A CA 1
ATOM 916 C C . ALA A 1 123 ? 6.764 -12.401 6.233 1.00 94.94 123 ALA A C 1
ATOM 918 O O . ALA A 1 123 ? 6.394 -12.992 5.214 1.00 94.94 123 ALA A O 1
ATOM 919 N N . ASP A 1 124 ? 6.663 -12.928 7.454 1.00 97.38 124 ASP A N 1
ATOM 920 C CA . ASP A 1 124 ? 5.919 -14.161 7.692 1.00 97.38 124 ASP A CA 1
ATOM 921 C C . ASP A 1 124 ? 4.433 -13.949 7.323 1.00 97.38 124 ASP A C 1
ATOM 923 O O . ASP A 1 124 ? 3.817 -12.993 7.815 1.00 97.38 124 ASP A O 1
ATOM 927 N N . PRO A 1 125 ? 3.839 -14.800 6.463 1.00 97.50 125 PRO A N 1
ATOM 928 C CA . PRO A 1 125 ? 2.468 -14.610 5.998 1.00 97.50 125 PRO A CA 1
ATOM 929 C C . PRO A 1 125 ? 1.428 -14.598 7.123 1.00 97.50 125 PRO A C 1
ATOM 931 O O . PRO A 1 125 ? 0.471 -13.827 7.061 1.00 97.50 125 PRO A O 1
ATOM 934 N N . ALA A 1 126 ? 1.595 -15.440 8.149 1.00 98.06 126 ALA A N 1
ATOM 935 C CA . ALA A 1 126 ? 0.633 -15.542 9.242 1.00 98.06 126 ALA A CA 1
ATOM 936 C C . ALA A 1 126 ? 0.722 -14.321 10.163 1.00 98.06 126 ALA A C 1
ATOM 938 O O . ALA A 1 126 ? -0.306 -13.760 10.541 1.00 98.06 126 ALA A O 1
ATOM 939 N N . MET A 1 127 ? 1.937 -13.860 10.463 1.00 97.88 127 MET A N 1
ATOM 940 C CA . MET A 1 127 ? 2.157 -12.643 11.247 1.00 97.88 127 MET A CA 1
ATOM 941 C C . MET A 1 127 ? 1.669 -11.389 10.523 1.00 97.88 127 MET A C 1
ATOM 943 O O . MET A 1 127 ? 1.066 -10.515 11.150 1.00 97.88 127 MET A O 1
ATOM 947 N N . TYR A 1 128 ? 1.889 -11.295 9.208 1.00 98.25 128 TYR A N 1
ATOM 948 C CA . TYR A 1 128 ? 1.345 -10.197 8.412 1.00 98.25 128 TYR A CA 1
ATOM 949 C C . TYR A 1 128 ? -0.186 -10.212 8.441 1.00 98.25 128 TYR A C 1
ATOM 951 O O . TYR A 1 128 ? -0.800 -9.192 8.747 1.00 98.25 128 TYR A O 1
ATOM 959 N N . ALA A 1 129 ? -0.806 -11.375 8.212 1.00 98.50 129 ALA A N 1
ATOM 960 C CA . ALA A 1 129 ? -2.259 -11.484 8.244 1.00 98.50 129 ALA A CA 1
ATOM 961 C C . ALA A 1 129 ? -2.843 -11.124 9.619 1.00 98.50 129 ALA A C 1
ATOM 963 O O . ALA A 1 129 ? -3.793 -10.350 9.689 1.00 98.50 129 ALA A O 1
ATOM 964 N N . ALA A 1 130 ? -2.225 -11.590 10.707 1.00 98.38 130 ALA A N 1
ATOM 965 C CA . ALA A 1 130 ? -2.626 -11.230 12.066 1.00 98.38 130 ALA A CA 1
ATOM 966 C C . ALA A 1 130 ? -2.487 -9.721 12.344 1.00 98.38 130 ALA A C 1
ATOM 968 O O . ALA A 1 130 ? -3.319 -9.141 13.040 1.00 98.38 130 ALA A O 1
ATOM 969 N N . THR A 1 131 ? -1.463 -9.070 11.781 1.00 98.00 131 THR A N 1
ATOM 970 C CA . THR A 1 131 ? -1.268 -7.615 11.894 1.00 98.00 131 THR A CA 1
ATOM 971 C C . THR A 1 131 ? -2.376 -6.850 11.172 1.00 98.00 131 THR A C 1
ATOM 973 O O . THR A 1 131 ? -2.928 -5.901 11.726 1.00 98.00 131 THR A O 1
ATOM 976 N N . VAL A 1 132 ? -2.738 -7.285 9.964 1.00 98.44 132 VAL A N 1
ATOM 977 C CA . VAL A 1 132 ? -3.831 -6.701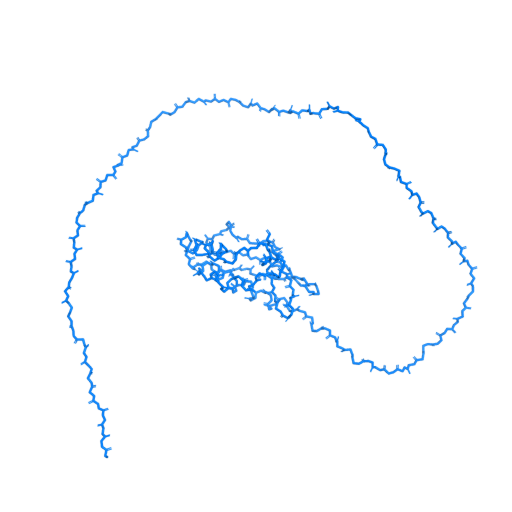 9.174 1.00 98.44 132 VAL A CA 1
ATOM 978 C C . VAL A 1 132 ? -5.184 -6.904 9.865 1.00 98.44 132 VAL A C 1
ATOM 980 O O . VAL A 1 132 ? -5.949 -5.955 10.021 1.00 98.44 132 VAL A O 1
ATOM 983 N N . GLU A 1 133 ? -5.459 -8.103 10.384 1.00 98.44 133 GLU A N 1
ATOM 984 C CA . GLU A 1 133 ? -6.659 -8.356 11.192 1.00 98.44 133 GLU A CA 1
ATOM 985 C C . GLU A 1 133 ? -6.719 -7.466 12.440 1.00 98.44 133 GLU A C 1
ATOM 987 O O . GLU A 1 133 ? -7.796 -7.014 12.831 1.00 98.44 133 GLU A O 1
ATOM 992 N N . GLN A 1 134 ? -5.579 -7.221 13.093 1.00 98.50 134 GLN A N 1
ATOM 993 C CA . GLN A 1 134 ? -5.528 -6.327 14.245 1.00 98.50 134 GLN A CA 1
ATOM 994 C C . GLN A 1 134 ? -5.790 -4.874 13.839 1.00 98.50 134 GLN A C 1
ATOM 996 O O . GLN A 1 134 ? -6.556 -4.194 14.515 1.00 98.50 134 GLN A O 1
ATOM 1001 N N . ALA A 1 135 ? -5.239 -4.414 12.713 1.00 97.62 135 ALA A N 1
ATOM 1002 C CA . ALA A 1 135 ? -5.529 -3.083 12.187 1.00 97.62 135 ALA A CA 1
ATOM 1003 C C . ALA A 1 135 ? -7.034 -2.895 11.924 1.00 97.62 135 ALA A C 1
ATOM 1005 O O . ALA A 1 135 ? -7.604 -1.881 12.324 1.00 97.62 135 ALA A O 1
ATOM 1006 N N . ALA A 1 136 ? -7.703 -3.894 11.346 1.00 98.25 136 ALA A N 1
ATOM 1007 C CA . ALA A 1 136 ? -9.149 -3.852 11.143 1.00 98.25 136 ALA A CA 1
ATOM 1008 C C . ALA A 1 136 ? -9.946 -3.813 12.459 1.00 98.25 136 ALA A C 1
ATOM 1010 O O . ALA A 1 136 ? -10.973 -3.146 12.530 1.00 98.25 136 ALA A O 1
ATOM 1011 N N . LYS A 1 137 ? -9.481 -4.473 13.528 1.00 98.31 137 LYS A N 1
ATOM 1012 C CA . LYS A 1 137 ? -10.113 -4.384 14.861 1.00 98.31 137 LYS A CA 1
ATOM 1013 C C . LYS A 1 137 ? -9.923 -3.012 15.504 1.00 98.31 137 LYS A C 1
ATOM 1015 O O . LYS A 1 137 ? -10.835 -2.521 16.163 1.00 98.31 137 LYS A O 1
ATOM 1020 N N . ASP A 1 138 ? -8.746 -2.420 15.329 1.00 98.25 138 ASP A N 1
ATOM 1021 C CA . ASP A 1 138 ? -8.383 -1.150 15.958 1.00 98.25 138 ASP A CA 1
ATOM 1022 C C . ASP A 1 138 ? -9.028 0.054 15.261 1.00 98.25 138 ASP A C 1
ATOM 1024 O O . ASP A 1 138 ? -9.339 1.051 15.915 1.00 98.25 138 ASP A O 1
ATOM 1028 N N . TYR A 1 139 ? -9.205 -0.028 13.940 1.00 97.69 139 TYR A N 1
ATOM 1029 C CA . TYR A 1 139 ? -9.630 1.103 13.115 1.00 97.69 139 TYR A CA 1
ATOM 1030 C C . TYR A 1 139 ? -10.949 0.860 12.374 1.00 97.69 139 TYR A C 1
ATOM 1032 O O . TYR A 1 139 ? -11.746 1.780 12.243 1.00 97.69 139 TYR A O 1
ATOM 1040 N N . GLY A 1 140 ? -11.237 -0.372 11.961 1.00 96.25 140 GLY A N 1
ATOM 1041 C CA . GLY A 1 140 ? -12.389 -0.694 11.117 1.00 96.25 140 GLY A CA 1
ATOM 1042 C C . GLY A 1 140 ? -12.130 -0.465 9.619 1.00 96.25 140 GLY A C 1
ATOM 1043 O O . GLY A 1 140 ? -11.058 0.003 9.239 1.00 96.25 140 GLY A O 1
ATOM 1044 N N . PRO A 1 141 ? -13.108 -0.798 8.756 1.00 96.31 141 PRO A N 1
ATOM 1045 C CA . PRO A 1 141 ? -12.942 -0.781 7.300 1.00 96.31 141 PRO A CA 1
ATOM 1046 C C . PRO A 1 141 ? -13.223 0.577 6.635 1.00 96.31 141 PRO A C 1
ATOM 1048 O O . PRO A 1 141 ? -12.872 0.765 5.475 1.00 96.31 141 PRO A O 1
ATOM 1051 N N . ASP A 1 142 ? -13.845 1.536 7.332 1.00 97.06 142 ASP A N 1
ATOM 1052 C CA . ASP A 1 142 ? -14.356 2.793 6.747 1.00 97.06 142 ASP A CA 1
ATOM 1053 C C . ASP A 1 142 ? -13.265 3.867 6.540 1.00 97.06 142 ASP A C 1
ATOM 1055 O O . ASP A 1 142 ? -13.472 5.071 6.748 1.00 97.06 142 ASP A O 1
ATOM 1059 N N . HIS A 1 143 ? -12.091 3.421 6.097 1.00 97.00 143 HIS A N 1
ATOM 1060 C CA . HIS A 1 143 ? -10.870 4.204 5.951 1.00 97.00 143 HIS A CA 1
ATOM 1061 C C . HIS A 1 143 ? -10.256 4.066 4.547 1.00 97.00 143 HIS A C 1
ATOM 1063 O O . HIS A 1 143 ? -9.093 3.677 4.427 1.00 97.00 143 HIS A O 1
ATOM 1069 N N . PRO A 1 144 ? -11.004 4.396 3.475 1.00 97.56 144 PRO A N 1
ATOM 1070 C CA . PRO A 1 144 ? -10.481 4.322 2.117 1.00 97.56 144 PRO A CA 1
ATOM 1071 C C . PRO A 1 144 ? -9.318 5.298 1.905 1.00 97.56 144 PRO A C 1
ATOM 1073 O O . PRO A 1 144 ? -9.236 6.358 2.551 1.00 97.56 144 PRO A O 1
ATOM 1076 N N . ALA A 1 145 ? -8.454 4.960 0.948 1.00 98.25 145 ALA A N 1
ATOM 1077 C CA . ALA A 1 145 ? -7.467 5.891 0.421 1.00 98.25 145 ALA A CA 1
ATOM 1078 C C . ALA A 1 145 ? -8.164 7.054 -0.311 1.00 98.25 145 ALA A C 1
ATOM 1080 O O . ALA A 1 145 ? -9.198 6.895 -0.956 1.00 98.25 145 ALA A O 1
ATOM 1081 N N . THR A 1 146 ? -7.606 8.251 -0.181 1.00 98.44 146 THR A N 1
ATOM 1082 C CA . THR A 1 146 ? -8.093 9.492 -0.798 1.00 98.44 146 THR A CA 1
ATOM 1083 C C . THR A 1 146 ? -6.903 10.317 -1.271 1.00 98.44 146 THR A C 1
ATOM 1085 O O . THR A 1 146 ? -5.788 10.106 -0.795 1.00 98.44 146 THR A O 1
ATOM 1088 N N . ASP A 1 147 ? -7.125 11.260 -2.191 1.00 98.25 147 ASP A N 1
ATOM 1089 C CA . ASP A 1 147 ? -6.057 12.084 -2.781 1.00 98.25 147 ASP A CA 1
ATOM 1090 C C . ASP A 1 147 ? -4.882 11.226 -3.303 1.00 98.25 147 ASP A C 1
ATOM 1092 O O . ASP A 1 147 ? -3.712 11.513 -3.031 1.00 98.25 147 ASP A O 1
ATOM 1096 N N . VAL A 1 148 ? -5.204 10.113 -3.974 1.00 98.50 148 VAL A N 1
ATOM 1097 C CA . VAL A 1 148 ? -4.216 9.137 -4.444 1.00 98.50 148 VAL A CA 1
ATOM 1098 C C . VAL A 1 148 ? -3.521 9.677 -5.686 1.00 98.50 148 VAL A C 1
ATOM 1100 O O . VAL A 1 148 ? -4.169 10.079 -6.649 1.00 98.50 148 VAL A O 1
ATOM 1103 N N . HIS A 1 149 ? -2.192 9.693 -5.644 1.00 98.31 149 HIS A N 1
ATOM 1104 C CA . HIS A 1 149 ? -1.351 10.159 -6.737 1.00 98.31 149 HIS A CA 1
ATOM 1105 C C . HIS A 1 149 ? -0.146 9.243 -6.909 1.00 98.31 149 HIS A C 1
ATOM 1107 O O . HIS A 1 149 ? 0.617 9.030 -5.959 1.00 98.31 149 HIS A O 1
ATOM 1113 N N . ALA A 1 150 ? 0.066 8.754 -8.128 1.00 98.25 150 ALA A N 1
ATOM 1114 C CA . ALA A 1 150 ? 1.217 7.936 -8.475 1.00 98.25 150 ALA A CA 1
ATOM 1115 C C . ALA A 1 150 ? 2.191 8.641 -9.423 1.00 98.25 150 ALA A C 1
ATOM 1117 O O . ALA A 1 150 ? 1.840 9.458 -10.270 1.00 98.25 150 ALA A O 1
ATOM 1118 N N . THR A 1 151 ? 3.459 8.262 -9.306 1.00 97.69 151 THR A N 1
ATOM 1119 C CA . THR A 1 151 ? 4.496 8.552 -10.300 1.00 97.69 151 THR A CA 1
ATOM 1120 C C . THR A 1 151 ? 5.193 7.253 -10.671 1.00 97.69 151 THR A C 1
ATOM 1122 O O . THR A 1 151 ? 5.470 6.435 -9.791 1.00 97.69 151 THR A O 1
ATOM 1125 N N . VAL A 1 152 ? 5.471 7.062 -11.960 1.00 97.44 152 VAL A N 1
ATOM 1126 C CA . VAL A 1 152 ? 6.065 5.835 -12.505 1.00 97.44 152 VAL A CA 1
ATOM 1127 C C . VAL A 1 152 ? 7.322 6.172 -13.304 1.00 97.44 152 VAL A C 1
ATOM 1129 O O . VAL A 1 152 ? 7.364 7.160 -14.034 1.00 97.44 152 VAL A O 1
ATOM 1132 N N . SER A 1 153 ? 8.359 5.352 -13.145 1.00 94.44 153 SER A N 1
ATOM 1133 C CA . SER A 1 153 ? 9.607 5.413 -13.902 1.00 94.44 153 SER A CA 1
ATOM 1134 C C . SER A 1 153 ? 10.103 3.993 -14.166 1.00 94.44 153 SER A C 1
ATOM 1136 O O . SER A 1 153 ? 10.631 3.335 -13.265 1.00 94.44 153 SER A O 1
ATOM 1138 N N . GLY A 1 154 ? 9.893 3.510 -15.395 1.00 93.81 154 GLY A N 1
ATOM 1139 C CA . GLY A 1 154 ? 10.109 2.103 -15.743 1.00 93.81 154 GLY A CA 1
ATOM 1140 C C . GLY A 1 154 ? 9.283 1.191 -14.835 1.00 93.81 154 GLY A C 1
ATOM 1141 O O . GLY A 1 154 ? 8.085 1.406 -14.671 1.00 93.81 154 GLY A O 1
ATOM 1142 N N . ASP A 1 155 ? 9.952 0.244 -14.181 1.00 95.94 155 ASP A N 1
ATOM 1143 C CA . ASP A 1 155 ? 9.326 -0.729 -13.278 1.00 95.94 155 ASP A CA 1
ATOM 1144 C C . ASP A 1 155 ? 9.220 -0.232 -11.826 1.00 95.94 155 ASP A C 1
ATOM 1146 O O . ASP A 1 155 ? 8.927 -1.003 -10.917 1.00 95.94 155 ASP A O 1
ATOM 1150 N N . MET A 1 156 ? 9.488 1.049 -11.559 1.00 97.12 156 MET A N 1
ATOM 1151 C CA . MET A 1 156 ? 9.375 1.631 -10.222 1.00 97.12 156 MET A CA 1
ATOM 1152 C C . MET A 1 156 ? 8.233 2.635 -10.146 1.00 97.12 156 MET A C 1
ATOM 1154 O O . MET A 1 156 ? 8.086 3.503 -11.003 1.00 97.12 156 MET A O 1
ATOM 1158 N N . GLY A 1 157 ? 7.490 2.568 -9.046 1.00 97.88 157 GLY A N 1
ATOM 1159 C CA . GLY A 1 157 ? 6.376 3.447 -8.736 1.00 97.88 157 GLY A CA 1
ATOM 1160 C C . GLY A 1 157 ? 6.531 4.123 -7.378 1.00 97.88 157 GLY A C 1
ATOM 1161 O O . GLY A 1 157 ? 7.174 3.598 -6.461 1.00 97.88 157 GLY A O 1
ATOM 1162 N N . ARG A 1 158 ? 5.951 5.310 -7.222 1.00 98.56 158 ARG A N 1
ATOM 1163 C CA . ARG A 1 158 ? 5.786 5.977 -5.925 1.00 98.56 158 ARG A CA 1
ATOM 1164 C C . ARG A 1 158 ? 4.357 6.468 -5.802 1.00 98.56 158 ARG A C 1
ATOM 1166 O O . ARG A 1 158 ? 3.923 7.215 -6.673 1.00 98.56 158 ARG A O 1
ATOM 1173 N N . VAL A 1 159 ? 3.681 6.096 -4.719 1.00 98.69 159 VAL A N 1
ATOM 1174 C CA . VAL A 1 159 ? 2.302 6.519 -4.444 1.00 98.69 159 VAL A CA 1
ATOM 1175 C C . VAL A 1 159 ? 2.255 7.394 -3.201 1.00 98.69 159 VAL A C 1
ATOM 1177 O O . VAL A 1 159 ? 2.857 7.066 -2.180 1.00 98.69 159 VAL A O 1
ATOM 1180 N N . SER A 1 160 ? 1.541 8.506 -3.279 1.00 98.75 160 SER A N 1
ATOM 1181 C CA . SER A 1 160 ? 1.120 9.286 -2.118 1.00 98.75 160 SER A CA 1
ATOM 1182 C C . SER A 1 160 ? -0.398 9.212 -2.000 1.00 98.75 160 SER A C 1
ATOM 1184 O O . SER A 1 160 ? -1.086 9.268 -3.013 1.00 98.75 160 SER A O 1
ATOM 1186 N N . TYR A 1 161 ? -0.912 9.091 -0.781 1.00 98.62 161 TYR A N 1
ATOM 1187 C CA . TYR A 1 161 ? -2.347 9.126 -0.501 1.00 98.62 161 TYR A CA 1
ATOM 1188 C C . TYR A 1 161 ? -2.602 9.526 0.948 1.00 98.62 161 TYR A C 1
ATOM 1190 O O . TYR A 1 161 ? -1.718 9.443 1.804 1.00 98.62 161 TYR A O 1
ATOM 1198 N N . LYS A 1 162 ? -3.841 9.915 1.228 1.00 98.62 162 LYS A N 1
ATOM 1199 C CA . LYS A 1 162 ? -4.364 10.076 2.582 1.00 98.62 162 LYS A CA 1
ATOM 1200 C C . LYS A 1 162 ? -5.295 8.935 2.941 1.00 98.62 162 LYS A C 1
ATOM 1202 O O . LYS A 1 162 ? -5.981 8.405 2.072 1.00 98.62 162 LYS A O 1
ATOM 1207 N N . V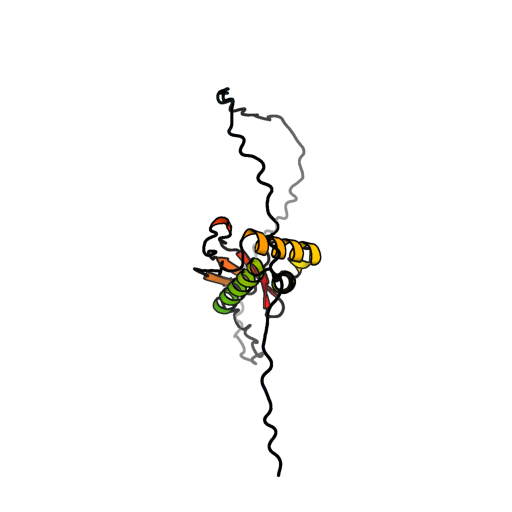AL A 1 163 ? -5.382 8.611 4.222 1.00 98.38 163 VAL A N 1
ATOM 1208 C CA . VAL A 1 163 ? -6.349 7.640 4.741 1.00 98.38 163 VAL A CA 1
ATOM 1209 C C . VAL A 1 163 ? -7.477 8.394 5.428 1.00 98.38 163 VAL A C 1
ATOM 1211 O O . VAL A 1 163 ? -7.263 9.114 6.410 1.00 98.38 163 VAL A O 1
ATOM 1214 N N . LYS A 1 164 ? -8.705 8.243 4.920 1.00 98.19 164 LYS A N 1
ATOM 1215 C CA . LYS A 1 164 ? -9.867 8.976 5.436 1.00 98.19 164 LYS A CA 1
ATOM 1216 C C . LYS A 1 164 ? -10.014 8.760 6.942 1.00 98.19 164 LYS A C 1
ATOM 1218 O O . LYS A 1 164 ? -10.204 7.644 7.404 1.00 98.19 164 LYS A O 1
ATOM 1223 N N . GLY A 1 165 ? -9.978 9.842 7.716 1.00 97.81 165 GLY A N 1
ATOM 1224 C CA . GLY A 1 165 ? -10.161 9.789 9.170 1.00 97.81 165 GLY A CA 1
ATOM 1225 C C . GLY A 1 165 ? -8.958 9.262 9.960 1.00 97.81 165 GLY A C 1
ATOM 1226 O O . GLY A 1 165 ? -9.006 9.301 11.187 1.00 97.81 165 GLY A O 1
ATOM 1227 N N . LEU A 1 166 ? -7.866 8.847 9.303 1.00 97.69 166 LEU A N 1
ATOM 1228 C CA . LEU A 1 166 ? -6.650 8.379 9.971 1.00 97.69 166 LEU A CA 1
ATOM 1229 C C . LEU A 1 166 ? -5.365 9.000 9.385 1.00 97.69 166 LEU A C 1
ATOM 1231 O O . LEU A 1 166 ? -4.530 8.277 8.842 1.00 97.69 166 LEU A O 1
ATOM 1235 N N . PRO A 1 167 ? -5.113 10.307 9.595 1.00 97.19 167 PRO A N 1
ATOM 1236 C CA . PRO A 1 167 ? -3.940 10.992 9.034 1.00 97.19 167 PRO A CA 1
ATOM 1237 C C . PRO A 1 167 ? -2.587 10.369 9.409 1.00 97.19 167 PRO A C 1
ATOM 1239 O O . PRO A 1 167 ? -1.588 10.548 8.723 1.00 97.19 167 PRO A O 1
ATOM 1242 N N . LYS A 1 168 ? -2.533 9.613 10.516 1.00 96.56 168 LYS A N 1
ATOM 1243 C CA . LYS A 1 168 ? -1.327 8.885 10.941 1.00 96.56 168 LYS A CA 1
ATOM 1244 C C . LYS A 1 168 ? -0.910 7.758 9.983 1.00 96.56 168 LYS A C 1
ATOM 1246 O O . LYS A 1 168 ? 0.199 7.253 10.123 1.00 96.56 168 LYS A O 1
ATOM 1251 N N . PHE A 1 169 ? -1.794 7.346 9.073 1.00 97.38 169 PHE A N 1
ATOM 1252 C CA . PHE A 1 169 ? -1.533 6.340 8.042 1.00 97.38 169 PHE A CA 1
ATOM 1253 C C . PHE A 1 169 ? -1.377 6.940 6.641 1.00 97.38 169 PHE A C 1
ATOM 1255 O O . PHE A 1 169 ? -1.183 6.180 5.691 1.00 97.38 169 PHE A O 1
ATOM 1262 N N . ASP A 1 170 ? -1.426 8.270 6.507 1.00 98.25 170 ASP A N 1
ATOM 1263 C CA . ASP A 1 170 ? -1.153 8.946 5.241 1.00 98.25 170 ASP A CA 1
ATOM 1264 C C . ASP A 1 170 ? 0.231 8.545 4.725 1.00 98.25 170 ASP A C 1
ATOM 1266 O O . ASP A 1 170 ? 1.217 8.513 5.469 1.00 98.25 170 ASP A O 1
ATOM 1270 N N . GLN A 1 171 ? 0.308 8.254 3.431 1.00 98.31 171 GLN A N 1
ATOM 1271 C CA . GLN A 1 171 ? 1.538 7.829 2.788 1.00 98.31 171 GLN A CA 1
ATOM 1272 C C . GLN A 1 171 ? 2.099 8.918 1.895 1.00 98.31 171 GLN A C 1
ATOM 1274 O O . GLN A 1 171 ? 1.383 9.609 1.169 1.00 98.31 171 GLN A O 1
ATOM 1279 N N . GLN A 1 172 ? 3.425 9.032 1.917 1.00 98.25 172 GLN A N 1
ATOM 1280 C CA . GLN A 1 172 ? 4.165 9.932 1.048 1.00 98.25 172 GLN A CA 1
ATOM 1281 C C . GLN A 1 172 ? 5.229 9.158 0.289 1.00 98.25 172 GLN A C 1
ATOM 1283 O O . GLN A 1 172 ? 6.183 8.649 0.877 1.00 98.2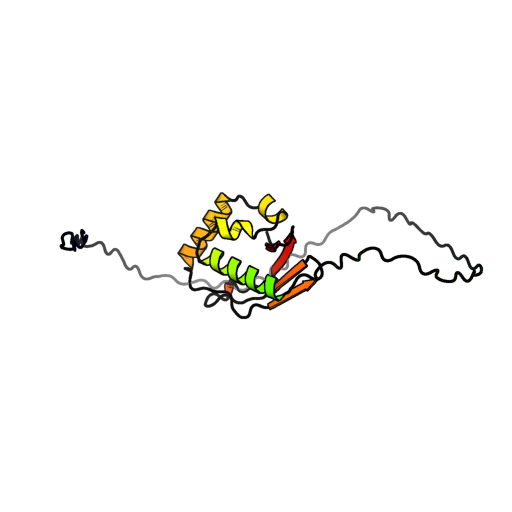5 172 GLN A O 1
ATOM 1288 N N . ARG A 1 173 ? 5.074 9.104 -1.038 1.00 97.81 173 ARG A N 1
ATOM 1289 C CA . ARG A 1 173 ? 5.965 8.384 -1.954 1.00 97.81 173 ARG A CA 1
ATOM 1290 C C . ARG A 1 173 ? 6.250 6.946 -1.502 1.00 97.81 173 ARG A C 1
ATOM 1292 O O . ARG A 1 173 ? 7.400 6.500 -1.548 1.00 97.81 173 ARG A O 1
ATOM 1299 N N . GLN A 1 174 ? 5.218 6.232 -1.067 1.00 98.25 174 GLN A N 1
ATOM 1300 C CA . GLN A 1 174 ? 5.289 4.811 -0.766 1.00 98.25 174 GLN A CA 1
ATOM 1301 C C . GLN A 1 174 ? 5.878 4.076 -1.981 1.00 98.25 174 GLN A C 1
ATOM 1303 O O . GLN A 1 174 ? 5.411 4.308 -3.097 1.00 98.25 174 GLN A O 1
ATOM 1308 N N . PRO A 1 175 ? 6.934 3.264 -1.816 1.00 98.50 175 PRO A N 1
ATOM 1309 C CA . PRO A 1 175 ? 7.585 2.591 -2.930 1.00 98.50 175 PRO A CA 1
ATOM 1310 C C . PRO A 1 175 ? 6.780 1.391 -3.424 1.00 98.50 175 PRO A C 1
ATOM 1312 O O . PRO A 1 175 ? 6.321 0.568 -2.634 1.00 98.50 175 PRO A O 1
ATOM 1315 N N . TRP A 1 176 ? 6.674 1.291 -4.746 1.00 98.62 176 TRP A N 1
ATOM 1316 C CA . TRP A 1 176 ? 6.094 0.164 -5.464 1.00 98.62 176 TRP A CA 1
ATOM 1317 C C . TRP A 1 176 ? 7.042 -0.283 -6.581 1.00 98.62 176 TRP A C 1
ATOM 1319 O O . TRP A 1 176 ? 7.816 0.525 -7.106 1.00 98.62 176 TRP A O 1
ATOM 1329 N N . THR A 1 177 ? 6.992 -1.561 -6.934 1.00 98.00 177 THR A N 1
ATOM 1330 C CA . THR A 1 177 ? 7.771 -2.163 -8.022 1.00 98.00 177 THR A CA 1
ATOM 1331 C C . THR A 1 177 ? 6.853 -2.988 -8.914 1.00 98.00 177 THR A C 1
ATOM 1333 O O . THR A 1 177 ? 5.958 -3.660 -8.411 1.00 98.00 177 THR A O 1
ATOM 1336 N N . LEU A 1 178 ? 7.054 -2.936 -10.225 1.00 97.69 178 LEU A N 1
ATOM 1337 C CA . LEU A 1 178 ? 6.342 -3.772 -11.177 1.00 97.69 178 LEU A CA 1
ATOM 1338 C C . LEU A 1 178 ? 7.047 -5.130 -11.234 1.00 97.69 178 LEU A C 1
ATOM 1340 O O . LEU A 1 178 ? 8.217 -5.222 -11.600 1.00 97.69 178 LEU A O 1
ATOM 1344 N N . GLU A 1 179 ? 6.357 -6.190 -10.835 1.00 96.88 179 GLU A N 1
ATOM 1345 C CA . GLU A 1 179 ? 6.853 -7.564 -10.881 1.00 96.88 179 GLU A CA 1
ATOM 1346 C C . GLU A 1 179 ? 5.886 -8.398 -11.714 1.00 96.88 179 GLU A C 1
ATOM 1348 O O . GLU A 1 179 ? 4.723 -8.535 -11.353 1.00 96.88 179 GLU A O 1
ATOM 1353 N N . GLU A 1 180 ? 6.367 -8.976 -12.819 1.00 93.75 180 GLU A N 1
ATOM 1354 C CA . GLU A 1 180 ? 5.563 -9.875 -13.670 1.00 93.75 180 GLU A CA 1
ATOM 1355 C C . GLU A 1 180 ? 4.266 -9.226 -14.198 1.00 93.75 180 GLU A C 1
ATOM 1357 O O . GLU A 1 180 ? 3.290 -9.913 -14.480 1.00 93.75 180 GLU A O 1
ATOM 1362 N N . GLY A 1 181 ? 4.271 -7.898 -14.363 1.00 93.25 181 GLY A N 1
ATOM 1363 C CA . GLY A 1 181 ? 3.114 -7.122 -14.820 1.00 93.25 181 GLY A CA 1
ATOM 1364 C C . GLY A 1 181 ? 2.197 -6.618 -13.702 1.00 93.25 181 GLY A C 1
ATOM 1365 O O . GLY A 1 181 ? 1.291 -5.845 -13.990 1.00 93.25 181 GLY A O 1
ATOM 1366 N N . ASP A 1 182 ? 2.462 -6.976 -12.442 1.00 96.38 182 ASP A N 1
ATOM 1367 C CA . ASP A 1 182 ? 1.699 -6.512 -11.284 1.00 96.38 182 ASP A CA 1
ATOM 1368 C C . ASP A 1 182 ? 2.491 -5.501 -10.455 1.00 96.38 182 ASP A C 1
ATOM 1370 O O . ASP A 1 182 ? 3.651 -5.725 -10.100 1.00 96.38 182 ASP A O 1
ATOM 1374 N N . TRP A 1 183 ? 1.837 -4.422 -10.036 1.00 98.19 183 TRP A N 1
ATOM 1375 C CA . TRP A 1 183 ? 2.404 -3.514 -9.046 1.00 98.19 183 TRP A CA 1
ATOM 1376 C C . TRP A 1 183 ? 2.431 -4.160 -7.658 1.00 98.19 183 TRP A C 1
ATOM 1378 O O . TRP A 1 183 ? 1.415 -4.635 -7.148 1.00 98.19 183 TRP A O 1
ATOM 1388 N N . LYS A 1 184 ? 3.606 -4.146 -7.027 1.00 98.50 184 LYS A N 1
ATOM 1389 C CA . LYS A 1 184 ? 3.841 -4.680 -5.687 1.00 98.50 184 LYS A CA 1
ATOM 1390 C C . LYS A 1 184 ? 4.372 -3.615 -4.739 1.00 98.50 184 LYS A C 1
ATOM 1392 O O . LYS A 1 184 ? 5.325 -2.907 -5.061 1.00 98.50 184 LYS A O 1
ATOM 1397 N N . TYR A 1 185 ? 3.779 -3.533 -3.556 1.00 98.38 185 TYR A N 1
ATOM 1398 C CA . TYR A 1 185 ? 4.224 -2.695 -2.458 1.00 98.38 185 TYR A CA 1
ATOM 1399 C C . TYR A 1 185 ? 5.602 -3.155 -1.977 1.00 98.38 185 TYR A C 1
ATOM 1401 O O . TYR A 1 185 ? 5.806 -4.319 -1.624 1.00 98.38 185 TYR A O 1
ATOM 1409 N N . ASP A 1 186 ? 6.554 -2.225 -1.968 1.00 97.94 186 ASP A N 1
ATOM 1410 C CA . ASP A 1 186 ? 7.972 -2.509 -1.773 1.00 97.94 186 ASP A CA 1
ATOM 1411 C C . ASP A 1 186 ? 8.571 -1.746 -0.580 1.00 97.94 186 ASP A C 1
ATOM 1413 O O . ASP A 1 186 ? 9.709 -1.274 -0.631 1.00 97.94 186 ASP A O 1
ATOM 1417 N N . ALA A 1 187 ? 7.816 -1.619 0.516 1.00 94.12 187 ALA A N 1
ATOM 1418 C CA . ALA A 1 187 ? 8.353 -1.171 1.802 1.00 94.12 187 ALA A CA 1
ATOM 1419 C C . ALA A 1 187 ? 8.046 -2.175 2.926 1.00 94.12 187 ALA A C 1
ATOM 1421 O O . ALA A 1 187 ? 6.914 -2.361 3.370 1.00 94.12 187 ALA A O 1
ATOM 1422 N N . CYS A 1 188 ? 9.123 -2.812 3.365 1.00 86.56 188 CYS A N 1
ATOM 1423 C CA . CYS A 1 188 ? 9.257 -3.779 4.439 1.00 86.56 188 CYS A CA 1
ATOM 1424 C C . CYS A 1 188 ? 10.541 -3.404 5.195 1.00 86.56 188 CYS A C 1
ATOM 1426 O O . CYS A 1 188 ? 10.550 -3.559 6.424 1.00 86.56 188 CYS A O 1
#

pLDDT: mean 75.74, std 23.94, range [38.53, 98.75]

Sequence (188 aa):
MFLAKTQIGDPKESGARVLTRARYGTMPPDHNVHGGRHMRVRVTITLAAALLATLTACSSSSDDKSDAPSSKPTPTTGQPSITPTLADPVDLERVAETYTDLYFGGDGKGAYVFLSKRCRAKADPAMYAATVEQAAKDYGPDHPATDVHATVSGDMGRVSYKVKGLPKFDQQRQPWTLEEGDWKYDAC